Protein AF-A0A9P8C660-F1 (afdb_monomer_lite)

Radius of gyration: 27.38 Å; chains: 1; bounding box: 72×42×55 Å

Structure (mmCIF, N/CA/C/O backbone):
data_AF-A0A9P8C660-F1
#
_entry.id   AF-A0A9P8C660-F1
#
loop_
_atom_site.group_PDB
_atom_site.id
_atom_site.type_symbol
_atom_site.label_atom_id
_atom_site.label_alt_id
_atom_site.label_comp_id
_atom_site.label_asym_id
_atom_site.label_entity_id
_atom_site.label_seq_id
_atom_site.pdbx_PDB_ins_code
_atom_site.Cartn_x
_atom_site.Cartn_y
_atom_site.Cartn_z
_atom_site.occupancy
_atom_site.B_iso_or_equiv
_atom_site.auth_seq_id
_atom_site.auth_comp_id
_atom_site.auth_asym_id
_atom_site.auth_atom_id
_atom_site.pdbx_PDB_model_num
ATOM 1 N N . MET A 1 1 ? -4.411 0.172 6.755 1.00 90.06 1 MET A N 1
ATOM 2 C CA . MET A 1 1 ? -3.726 1.108 5.833 1.00 90.06 1 MET A CA 1
ATOM 3 C C . MET A 1 1 ? -3.640 0.583 4.405 1.00 90.06 1 MET A C 1
ATOM 5 O O . MET A 1 1 ? -4.340 1.117 3.558 1.00 90.06 1 MET A O 1
ATOM 9 N N . VAL A 1 2 ? -2.877 -0.483 4.126 1.00 92.31 2 VAL A N 1
ATOM 10 C CA . VAL A 1 2 ? -2.653 -0.982 2.746 1.00 92.31 2 VAL A CA 1
ATOM 11 C C . VAL A 1 2 ? -3.954 -1.301 1.993 1.00 92.31 2 VAL A C 1
ATOM 13 O O . VAL A 1 2 ? -4.128 -0.858 0.865 1.00 92.31 2 VAL A O 1
ATOM 16 N N . ALA A 1 3 ? -4.906 -1.992 2.631 1.00 93.56 3 ALA A N 1
ATOM 17 C CA . ALA A 1 3 ? -6.190 -2.321 2.002 1.00 93.56 3 ALA A CA 1
ATOM 18 C C . ALA A 1 3 ? -7.020 -1.078 1.614 1.00 93.56 3 ALA A C 1
ATOM 20 O O . ALA A 1 3 ? -7.679 -1.082 0.579 1.00 93.56 3 ALA A O 1
ATOM 21 N N . ILE A 1 4 ? -6.946 -0.002 2.406 1.00 94.19 4 ILE A N 1
ATOM 22 C CA . ILE A 1 4 ? -7.623 1.278 2.134 1.00 94.19 4 ILE A CA 1
ATOM 23 C C . ILE A 1 4 ? -6.921 1.994 0.980 1.00 94.19 4 ILE A C 1
ATOM 25 O O . ILE A 1 4 ? -7.568 2.427 0.031 1.00 94.19 4 ILE A O 1
ATOM 29 N N . TYR A 1 5 ? -5.585 2.055 1.017 1.00 92.38 5 TYR A N 1
ATOM 30 C CA . TYR A 1 5 ? -4.789 2.629 -0.068 1.00 92.38 5 TYR A CA 1
ATOM 31 C C . TYR A 1 5 ? -5.087 1.940 -1.407 1.00 92.38 5 TYR A C 1
ATOM 33 O O . TYR A 1 5 ? -5.334 2.618 -2.402 1.00 92.38 5 TYR A O 1
ATOM 41 N N . GLY A 1 6 ? -5.165 0.607 -1.404 1.00 92.12 6 GLY A N 1
ATOM 42 C CA . GLY A 1 6 ? -5.460 -0.214 -2.578 1.00 92.12 6 GLY A CA 1
ATOM 43 C C . GLY A 1 6 ? -6.919 -0.216 -3.052 1.00 92.12 6 GLY A C 1
ATOM 44 O O . GLY A 1 6 ? -7.217 -0.878 -4.042 1.00 92.12 6 GLY A O 1
ATOM 45 N N . GLY A 1 7 ? -7.845 0.450 -2.349 1.00 94.62 7 GLY A N 1
ATOM 46 C CA . GLY A 1 7 ? -9.274 0.401 -2.686 1.00 94.62 7 GLY A CA 1
ATOM 47 C C . GLY A 1 7 ? -9.898 -0.994 -2.523 1.00 94.62 7 GLY A C 1
ATOM 48 O O . GLY A 1 7 ? -10.876 -1.333 -3.189 1.00 94.62 7 GLY A O 1
ATOM 49 N N . LEU A 1 8 ? -9.331 -1.844 -1.662 1.00 95.50 8 LEU A N 1
ATOM 50 C CA . LEU A 1 8 ? -9.734 -3.242 -1.488 1.00 95.50 8 LEU A CA 1
ATOM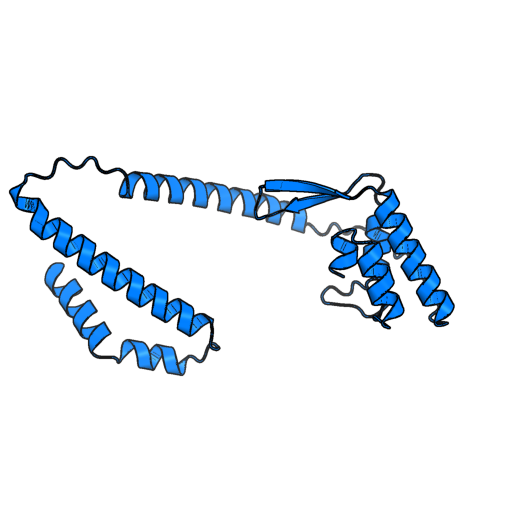 51 C C . LEU A 1 8 ? -10.901 -3.356 -0.497 1.00 95.50 8 LEU A C 1
ATOM 53 O O . LEU A 1 8 ? -10.739 -3.865 0.613 1.00 95.50 8 LEU A O 1
ATOM 57 N N . LYS A 1 9 ? -12.083 -2.871 -0.895 1.00 96.81 9 LYS A N 1
ATOM 58 C CA . LYS A 1 9 ? -13.286 -2.772 -0.042 1.00 96.81 9 LYS A CA 1
ATOM 59 C C . LYS A 1 9 ? -13.593 -4.047 0.752 1.00 96.81 9 LYS A C 1
ATOM 61 O O . LYS A 1 9 ? -13.810 -3.979 1.958 1.00 96.81 9 LYS A O 1
ATOM 66 N N . ASP A 1 10 ? -13.592 -5.205 0.099 1.00 96.38 10 ASP A N 1
ATOM 67 C CA . ASP A 1 10 ? -13.975 -6.466 0.750 1.00 96.38 10 ASP A CA 1
ATOM 68 C C . ASP A 1 10 ? -12.930 -6.915 1.779 1.00 96.38 10 ASP A C 1
ATOM 70 O O . ASP A 1 10 ? -13.274 -7.396 2.858 1.00 96.38 10 ASP A O 1
ATOM 74 N N . VAL A 1 11 ? -11.648 -6.657 1.501 1.00 96.94 11 VAL A N 1
ATOM 75 C CA . VAL A 1 11 ? -10.557 -6.891 2.456 1.00 96.94 11 VAL A CA 1
ATOM 76 C C . VAL A 1 11 ? -10.690 -5.955 3.656 1.00 96.94 11 VAL A C 1
ATOM 78 O O . VAL A 1 11 ? -10.507 -6.393 4.789 1.00 96.94 11 VAL A O 1
ATOM 81 N N . VAL A 1 12 ? -11.057 -4.686 3.437 1.00 97.19 12 VAL A N 1
ATOM 82 C CA . VAL A 1 12 ? -11.324 -3.743 4.535 1.00 97.19 12 VAL A CA 1
ATOM 83 C C . VAL A 1 12 ? -12.438 -4.271 5.440 1.00 97.19 12 VAL A C 1
ATOM 85 O O . VAL A 1 12 ? -12.237 -4.310 6.652 1.00 97.19 12 VAL A O 1
ATOM 88 N N . LYS A 1 13 ? -13.558 -4.754 4.881 1.00 96.56 13 LYS A N 1
ATOM 89 C CA . LYS A 1 13 ? -14.645 -5.357 5.677 1.00 96.56 13 LYS A CA 1
ATOM 90 C C . LYS A 1 13 ? -14.148 -6.506 6.555 1.00 96.56 13 LYS A C 1
ATOM 92 O O . LYS A 1 13 ? -14.419 -6.521 7.751 1.00 96.56 13 LYS A O 1
ATOM 97 N N . ILE A 1 14 ? -13.389 -7.441 5.981 1.00 97.62 14 ILE A N 1
ATOM 98 C CA . ILE A 1 14 ? -12.846 -8.597 6.715 1.00 97.62 14 ILE A CA 1
ATOM 99 C C . ILE A 1 14 ? -11.918 -8.146 7.850 1.00 97.62 14 ILE A C 1
ATOM 101 O O . ILE A 1 14 ? -12.018 -8.653 8.969 1.00 97.62 14 ILE A O 1
ATOM 105 N N . LEU A 1 15 ? -11.028 -7.184 7.586 1.00 96.31 15 LEU A N 1
ATOM 106 C CA . LEU A 1 15 ? -10.089 -6.665 8.586 1.00 96.31 15 LEU A CA 1
ATOM 107 C C . LEU A 1 15 ? -10.818 -5.978 9.744 1.00 96.31 15 LEU A C 1
ATOM 109 O O . LEU A 1 15 ? -10.472 -6.184 10.906 1.00 96.31 15 LEU A O 1
ATOM 113 N N . VAL A 1 16 ? -11.844 -5.192 9.431 1.00 96.44 16 VAL A N 1
ATOM 114 C CA . VAL A 1 16 ? -12.677 -4.508 10.420 1.00 96.44 16 VAL A CA 1
ATOM 115 C C . VAL A 1 16 ? -13.427 -5.510 11.302 1.00 96.44 16 VAL A C 1
ATOM 117 O O . VAL A 1 16 ? -13.365 -5.395 12.526 1.00 96.44 16 VAL A O 1
ATOM 120 N N . ILE A 1 17 ? -14.054 -6.530 10.710 1.00 95.31 17 ILE A N 1
ATOM 121 C CA . ILE A 1 17 ? -14.729 -7.609 11.454 1.00 95.31 17 ILE A CA 1
ATOM 122 C C . ILE A 1 17 ? -13.735 -8.360 12.353 1.00 95.31 17 ILE A C 1
ATOM 124 O O . ILE A 1 17 ? -14.062 -8.728 13.476 1.00 95.31 17 ILE A O 1
ATOM 128 N N . SER A 1 18 ? -12.494 -8.529 11.893 1.00 96.50 18 SER A N 1
ATOM 129 C CA . SER A 1 18 ? -11.418 -9.186 12.649 1.00 96.50 18 SER A CA 1
ATOM 130 C C . SER A 1 18 ? -10.843 -8.337 13.794 1.00 96.50 18 SER A C 1
ATOM 132 O O . SER A 1 18 ? -9.865 -8.744 14.418 1.00 96.50 18 SER A O 1
ATOM 134 N N . GLY A 1 19 ? -11.398 -7.153 14.072 1.00 95.56 19 GLY A N 1
ATOM 135 C CA . GLY A 1 19 ? -10.935 -6.293 15.164 1.00 95.56 19 GLY A CA 1
ATOM 136 C C . GLY A 1 19 ? -9.725 -5.427 14.814 1.00 95.56 19 GLY A C 1
ATOM 137 O O . GLY A 1 19 ? -8.987 -5.018 15.709 1.00 95.56 19 GLY A O 1
ATOM 138 N N . ALA A 1 20 ? -9.495 -5.118 13.532 1.00 95.44 20 ALA A N 1
ATOM 139 C CA . ALA A 1 20 ? -8.454 -4.162 13.158 1.00 95.44 20 ALA A CA 1
ATOM 140 C C . ALA A 1 20 ? -8.677 -2.810 13.859 1.00 95.44 20 ALA A C 1
ATOM 142 O O . ALA A 1 20 ? -9.807 -2.315 13.929 1.00 95.44 20 ALA A O 1
ATOM 143 N N . LYS A 1 21 ? -7.594 -2.211 14.361 1.00 94.06 21 LYS A N 1
ATOM 144 C CA . LYS A 1 21 ? -7.609 -0.893 15.003 1.00 94.06 21 LYS A CA 1
ATOM 145 C C . LYS A 1 21 ? -7.780 0.197 13.941 1.00 94.06 21 LYS A C 1
ATOM 147 O O . LYS A 1 21 ? -6.961 0.301 13.029 1.00 94.06 21 LYS A O 1
ATOM 152 N N . ILE A 1 22 ? -8.857 0.976 14.043 1.00 93.75 22 ILE A N 1
ATOM 153 C CA . ILE A 1 22 ? -9.245 1.973 13.030 1.00 93.75 22 ILE A CA 1
ATOM 154 C C . ILE A 1 22 ? -8.594 3.335 13.324 1.00 93.75 22 ILE A C 1
ATOM 156 O O . ILE A 1 22 ? -8.077 3.981 12.412 1.00 93.75 22 ILE A O 1
ATOM 160 N N . GLU A 1 23 ? -8.556 3.737 14.596 1.00 92.00 23 GLU A N 1
ATOM 161 C CA . GLU A 1 23 ? -8.005 5.030 15.036 1.00 92.00 23 GLU A CA 1
ATOM 162 C C . GLU A 1 23 ? -6.508 4.985 15.376 1.00 92.00 23 GLU A C 1
ATOM 164 O O . GLU A 1 23 ? -5.881 6.025 15.582 1.00 92.00 23 GLU A O 1
ATOM 169 N N . GLU A 1 24 ? -5.902 3.793 15.428 1.00 91.19 24 GLU A N 1
ATOM 170 C CA . GLU A 1 24 ? -4.469 3.675 15.699 1.00 91.19 24 GLU A CA 1
ATOM 171 C C . GLU A 1 24 ? -3.672 4.347 14.578 1.00 91.19 24 GLU A C 1
ATOM 173 O O . GLU A 1 24 ? -3.752 3.983 13.402 1.00 91.19 24 GLU A O 1
ATOM 178 N N . LYS A 1 25 ? -2.894 5.357 14.964 1.00 89.25 25 LYS A N 1
ATOM 179 C CA . LYS A 1 25 ? -2.036 6.107 14.055 1.00 89.25 25 LYS A CA 1
ATOM 180 C C . LYS A 1 25 ? -0.796 5.285 13.735 1.00 89.25 25 LYS A C 1
ATOM 182 O O . LYS A 1 25 ? -0.129 4.783 14.639 1.00 89.25 25 LYS A O 1
ATOM 187 N N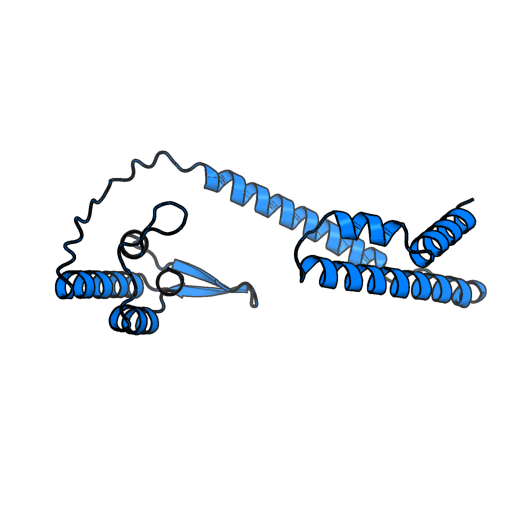 . GLN A 1 26 ? -0.460 5.182 12.453 1.00 80.38 26 GLN A N 1
ATOM 188 C CA . GLN A 1 26 ? 0.794 4.575 12.007 1.00 80.38 26 GLN A CA 1
ATOM 189 C C . GLN A 1 26 ? 1.704 5.632 11.382 1.00 80.38 26 GLN A C 1
ATOM 191 O O . GLN A 1 26 ? 1.245 6.484 10.623 1.00 80.38 26 GLN A O 1
ATOM 196 N N . GLY A 1 27 ? 3.007 5.555 11.673 1.00 77.81 27 GLY A N 1
ATOM 197 C CA . GLY A 1 27 ? 4.025 6.408 11.052 1.00 77.81 27 GLY A CA 1
ATOM 198 C C . GLY A 1 27 ? 3.725 7.903 11.199 1.00 77.81 27 GLY A C 1
ATOM 199 O O . GLY A 1 27 ? 3.745 8.423 12.310 1.00 77.81 27 GLY A O 1
ATOM 200 N N . CYS A 1 28 ? 3.436 8.574 10.076 1.00 72.75 28 CYS A N 1
ATOM 201 C CA . CYS A 1 28 ? 3.157 10.011 9.913 1.00 72.75 28 CYS A CA 1
ATOM 202 C C . CYS A 1 28 ? 1.887 10.526 10.628 1.00 72.75 28 CYS A C 1
ATOM 204 O O . CYS A 1 28 ? 1.234 11.440 10.134 1.00 72.75 28 CYS A O 1
ATOM 206 N N . SER A 1 29 ? 1.505 9.950 11.768 1.00 83.94 29 SER A N 1
ATOM 207 C CA . SER A 1 29 ? 0.347 10.363 12.571 1.00 83.94 29 SER A CA 1
ATOM 208 C C . SER A 1 29 ? -1.013 10.269 11.864 1.00 83.94 29 SER A C 1
ATOM 210 O O . SER A 1 29 ? -1.976 10.872 12.333 1.00 83.94 29 SER A O 1
ATOM 212 N N . ILE A 1 30 ? -1.109 9.488 10.784 1.00 88.62 30 ILE A N 1
ATOM 213 C CA . ILE A 1 30 ? -2.351 9.232 10.045 1.00 88.62 30 ILE A CA 1
ATOM 214 C C . ILE A 1 30 ? -2.955 7.908 10.522 1.00 88.62 30 ILE A C 1
ATOM 216 O O . ILE A 1 30 ? -2.274 6.875 10.555 1.00 88.62 30 ILE A O 1
ATOM 220 N N . SER A 1 31 ? -4.236 7.936 10.888 1.00 92.69 31 SER A N 1
ATOM 221 C CA . SER A 1 31 ? -5.023 6.735 11.180 1.00 92.69 31 SER A CA 1
ATOM 222 C C . SER A 1 31 ? -5.673 6.151 9.917 1.00 92.69 31 SER A C 1
ATOM 224 O O . SER A 1 31 ? -5.630 6.734 8.826 1.00 92.69 31 SER A O 1
ATOM 226 N N . ALA A 1 32 ? -6.299 4.979 10.049 1.00 94.12 32 ALA A N 1
ATOM 227 C CA . ALA A 1 32 ? -7.009 4.351 8.938 1.00 94.12 32 ALA A CA 1
ATOM 228 C C . ALA A 1 32 ? -8.217 5.178 8.481 1.00 94.12 32 ALA A C 1
ATOM 230 O O . ALA A 1 32 ? -8.463 5.277 7.276 1.00 94.12 32 ALA A O 1
ATOM 231 N N . ILE A 1 33 ? -8.933 5.797 9.424 1.00 94.62 33 ILE A N 1
ATOM 232 C CA . ILE A 1 33 ? -10.069 6.662 9.106 1.00 94.62 33 ILE A CA 1
ATOM 233 C C . ILE A 1 33 ? -9.630 7.984 8.469 1.00 94.62 33 ILE A C 1
ATOM 235 O O . ILE A 1 33 ? -10.281 8.424 7.524 1.00 94.62 33 ILE A O 1
ATOM 239 N N . ASP A 1 34 ? -8.500 8.563 8.886 1.00 92.81 34 ASP A N 1
ATOM 240 C CA . ASP A 1 34 ? -7.970 9.794 8.277 1.00 92.81 34 ASP A CA 1
ATOM 241 C C . ASP A 1 34 ? -7.629 9.571 6.800 1.00 92.81 34 ASP A C 1
ATOM 243 O O . ASP A 1 34 ? -8.033 10.346 5.931 1.00 92.81 34 ASP A O 1
ATOM 247 N N . LEU A 1 35 ? -6.948 8.460 6.494 1.00 92.94 35 LEU A N 1
ATOM 248 C CA . LEU A 1 35 ? -6.611 8.094 5.118 1.00 92.94 35 LEU A CA 1
ATOM 249 C C . LEU A 1 35 ? -7.864 7.833 4.272 1.00 92.94 35 LEU A C 1
ATOM 251 O O . LEU A 1 35 ? -7.942 8.288 3.132 1.00 92.94 35 LEU A O 1
ATOM 255 N N . ALA A 1 36 ? -8.844 7.103 4.811 1.00 94.81 36 ALA A N 1
ATOM 256 C CA . ALA A 1 36 ? -10.097 6.849 4.104 1.00 94.81 36 ALA A CA 1
ATOM 257 C C . ALA A 1 36 ? -10.888 8.144 3.862 1.00 94.81 36 ALA A C 1
ATOM 259 O O . ALA A 1 36 ? -11.446 8.324 2.782 1.00 94.81 36 ALA A O 1
ATOM 260 N N . SER A 1 37 ? -10.891 9.058 4.835 1.00 93.94 37 SER A N 1
ATOM 261 C CA . SER A 1 37 ? -11.523 10.375 4.731 1.00 93.94 37 SER A CA 1
ATOM 262 C C . SER A 1 37 ? -10.873 11.219 3.633 1.00 93.94 37 SER A C 1
ATOM 264 O O . SER A 1 37 ? -11.566 11.719 2.747 1.00 93.94 37 SER A O 1
ATOM 266 N N . ALA A 1 38 ? -9.538 11.292 3.621 1.00 91.62 38 ALA A N 1
ATOM 267 C CA . ALA A 1 38 ? -8.783 12.004 2.594 1.00 91.62 38 ALA A CA 1
ATOM 268 C C . ALA A 1 38 ? -9.026 11.425 1.189 1.00 91.62 38 ALA A C 1
ATOM 270 O O . ALA A 1 38 ? -9.264 12.173 0.240 1.00 91.62 38 ALA A O 1
ATOM 271 N N . ASN A 1 39 ? -9.037 10.095 1.054 1.00 93.25 39 ASN A N 1
ATOM 272 C CA . ASN A 1 39 ? -9.322 9.440 -0.224 1.00 93.25 39 ASN A CA 1
ATOM 273 C C . ASN A 1 39 ? -10.760 9.710 -0.696 1.00 93.25 39 ASN A C 1
ATOM 275 O O . ASN A 1 39 ? -10.968 10.051 -1.858 1.00 93.25 39 ASN A O 1
ATOM 279 N N . ALA A 1 40 ? -11.747 9.609 0.199 1.00 93.94 40 ALA A N 1
ATOM 280 C CA . ALA A 1 40 ? -13.156 9.838 -0.121 1.00 93.94 40 ALA A CA 1
ATOM 281 C C . ALA A 1 40 ? -13.478 11.309 -0.448 1.00 93.94 40 ALA A C 1
ATOM 283 O O . ALA A 1 40 ? -14.449 11.577 -1.161 1.00 93.94 40 ALA A O 1
ATOM 284 N N . ALA A 1 41 ? -12.675 12.254 0.054 1.00 91.56 41 ALA A N 1
ATOM 285 C CA . ALA A 1 41 ? -12.780 13.674 -0.279 1.00 91.56 41 ALA A CA 1
ATOM 286 C C . ALA A 1 41 ? -12.348 13.978 -1.726 1.00 91.56 41 ALA A C 1
ATOM 288 O O . ALA A 1 41 ? -12.768 14.991 -2.297 1.00 91.56 41 ALA A O 1
ATOM 289 N N . SER A 1 42 ? -11.550 13.102 -2.347 1.00 84.69 42 SER A N 1
ATOM 290 C CA . SER A 1 42 ? -11.213 13.223 -3.764 1.00 84.69 42 SER A CA 1
ATOM 291 C C . SER A 1 42 ? -12.466 13.097 -4.634 1.00 84.69 42 SER A C 1
ATOM 293 O O . SER A 1 42 ? -13.281 12.183 -4.489 1.00 84.69 42 SER A O 1
ATOM 295 N N . ARG A 1 43 ? -12.614 14.010 -5.599 1.00 80.75 43 ARG A N 1
ATOM 296 C CA . ARG A 1 43 ? -13.686 13.947 -6.609 1.00 80.75 43 ARG A CA 1
ATOM 297 C C . ARG A 1 43 ? -13.340 13.040 -7.789 1.00 80.75 43 ARG A C 1
ATOM 299 O O . ARG A 1 43 ? -14.227 12.721 -8.576 1.00 80.75 43 ARG A O 1
ATOM 306 N N . HIS A 1 44 ? -12.076 12.640 -7.912 1.00 79.94 44 HIS A N 1
ATOM 307 C CA . HIS A 1 44 ? -11.558 11.896 -9.056 1.00 79.94 44 HIS A CA 1
ATOM 308 C C . HIS A 1 44 ? -11.114 10.484 -8.653 1.00 79.94 44 HIS A C 1
ATOM 310 O O . HIS A 1 44 ? -10.663 10.300 -7.516 1.00 79.94 44 HIS A O 1
ATOM 316 N N . PRO A 1 45 ? -11.217 9.498 -9.569 1.00 87.69 45 PRO A N 1
ATOM 317 C CA . PRO A 1 45 ? -10.655 8.170 -9.357 1.00 87.69 45 PRO A CA 1
ATOM 318 C C . PRO A 1 45 ? -9.157 8.262 -9.066 1.00 87.69 45 PRO A C 1
ATOM 320 O O . PRO A 1 45 ? -8.450 9.072 -9.673 1.00 87.69 45 PRO A O 1
ATOM 323 N N . ARG A 1 46 ? -8.663 7.422 -8.156 1.00 92.38 46 ARG A N 1
ATOM 324 C CA . ARG A 1 46 ? -7.226 7.331 -7.878 1.00 92.38 46 ARG A CA 1
ATOM 325 C C . ARG A 1 46 ? -6.592 6.339 -8.843 1.00 92.38 46 ARG A C 1
ATOM 327 O O . ARG A 1 46 ? -7.109 5.241 -9.030 1.00 92.38 46 ARG A O 1
ATOM 334 N N . LEU A 1 47 ? -5.460 6.715 -9.426 1.00 89.44 47 LEU A N 1
ATOM 335 C CA . LEU A 1 47 ? -4.642 5.821 -10.239 1.00 89.44 47 LEU A CA 1
ATOM 336 C C . LEU A 1 47 ? -3.591 5.169 -9.344 1.00 89.44 47 LEU A C 1
ATOM 338 O O . LEU A 1 47 ? -2.721 5.850 -8.801 1.00 89.44 47 LEU A O 1
ATOM 342 N N . LEU A 1 48 ? -3.681 3.853 -9.186 1.00 87.94 48 LEU A N 1
ATOM 343 C CA . LEU A 1 48 ? -2.666 3.054 -8.512 1.00 87.94 48 LEU A CA 1
ATOM 344 C C . LEU A 1 48 ? -1.756 2.444 -9.573 1.00 87.94 48 LEU A C 1
ATOM 346 O O . LEU A 1 48 ? -2.224 1.698 -10.429 1.00 87.94 48 LEU A O 1
ATOM 350 N N . GLY A 1 49 ? -0.471 2.792 -9.538 1.00 80.94 49 GLY A N 1
ATOM 351 C CA . GLY A 1 49 ? 0.517 2.184 -10.423 1.00 80.94 49 GLY A CA 1
ATOM 352 C C . GLY A 1 49 ? 0.892 0.795 -9.926 1.00 80.94 49 GLY A C 1
ATOM 353 O O . GLY A 1 49 ? 1.280 0.652 -8.764 1.00 80.94 49 GLY A O 1
ATOM 354 N N . ASP A 1 50 ? 0.800 -0.199 -10.802 1.00 78.56 50 ASP A N 1
ATOM 355 C CA . ASP A 1 50 ? 1.450 -1.485 -10.596 1.00 78.56 50 ASP A CA 1
ATOM 356 C C . ASP A 1 50 ? 2.908 -1.387 -11.068 1.00 78.56 50 ASP A C 1
ATOM 358 O O . ASP A 1 50 ? 3.188 -0.993 -12.205 1.00 78.56 50 ASP A O 1
ATOM 362 N N . LEU A 1 51 ? 3.849 -1.675 -10.166 1.00 67.06 51 LEU A N 1
ATOM 363 C CA . LEU A 1 51 ? 5.282 -1.575 -10.448 1.00 67.06 51 LEU A CA 1
ATOM 364 C C . LEU A 1 51 ? 5.772 -2.707 -11.355 1.00 67.06 51 LEU A C 1
ATOM 366 O O . LEU A 1 51 ? 6.815 -2.541 -11.989 1.00 67.06 51 LEU A O 1
ATOM 370 N N . GLU A 1 52 ? 5.050 -3.828 -11.413 1.00 73.69 52 GLU A N 1
ATOM 371 C CA . GLU A 1 52 ? 5.469 -4.989 -12.200 1.00 73.69 52 GLU A CA 1
ATOM 372 C C . GLU A 1 52 ? 5.119 -4.817 -13.685 1.00 73.69 52 GLU A C 1
ATOM 374 O O . GLU A 1 52 ? 5.978 -5.024 -14.542 1.00 73.69 52 GLU A O 1
ATOM 379 N N . ASP A 1 53 ? 3.920 -4.308 -13.988 1.00 75.00 53 ASP A N 1
ATOM 380 C CA . ASP A 1 53 ? 3.389 -4.305 -15.359 1.00 75.00 53 ASP A CA 1
ATOM 381 C C . ASP A 1 53 ? 3.242 -2.913 -15.995 1.00 75.00 53 ASP A C 1
ATOM 383 O O . ASP A 1 53 ? 2.758 -2.800 -17.122 1.00 75.00 53 ASP A O 1
ATOM 387 N N . TRP A 1 54 ? 3.628 -1.831 -15.303 1.00 72.06 54 TRP A N 1
ATOM 388 C CA . TRP A 1 54 ? 3.365 -0.443 -15.736 1.00 72.06 54 TRP A CA 1
ATOM 389 C C . TRP A 1 54 ? 1.879 -0.160 -16.024 1.00 72.06 54 TRP A C 1
ATOM 391 O O . TRP A 1 54 ? 1.537 0.824 -16.687 1.00 72.06 54 TRP A O 1
ATOM 401 N N . THR A 1 55 ? 0.980 -1.014 -15.535 1.00 78.00 55 THR A N 1
ATOM 402 C CA . THR A 1 55 ? -0.461 -0.843 -15.674 1.00 78.00 55 THR A CA 1
ATOM 403 C C . THR A 1 55 ? -0.979 0.010 -14.525 1.00 78.00 55 THR A C 1
ATOM 405 O O . THR A 1 55 ? -0.518 -0.075 -13.386 1.00 78.00 55 THR A O 1
ATOM 408 N N . PHE A 1 56 ? -1.936 0.884 -14.829 1.00 81.56 56 PHE A N 1
ATOM 409 C CA . PHE A 1 56 ? -2.616 1.676 -13.814 1.00 81.56 56 PHE A CA 1
ATOM 410 C C . PHE A 1 56 ? -3.957 1.031 -13.506 1.00 81.56 56 PHE A C 1
ATOM 412 O O . PHE A 1 56 ? -4.792 0.850 -14.395 1.00 81.56 56 PHE A O 1
ATOM 419 N N . ARG A 1 57 ? -4.177 0.707 -12.235 1.00 88.50 57 ARG A N 1
ATOM 420 C CA . ARG A 1 57 ? -5.489 0.312 -11.738 1.00 88.50 57 ARG A CA 1
ATOM 421 C C . ARG A 1 57 ? -6.219 1.553 -11.248 1.00 88.50 57 ARG A C 1
ATOM 423 O O . ARG A 1 57 ? -5.772 2.221 -10.317 1.00 88.50 57 ARG A O 1
ATOM 430 N N . GLU A 1 58 ? -7.365 1.835 -11.850 1.00 91.56 58 GLU A N 1
ATOM 431 C CA . GLU A 1 58 ? -8.269 2.869 -11.360 1.00 91.56 58 GLU A CA 1
ATOM 432 C C . GLU A 1 58 ? -9.045 2.371 -10.138 1.00 91.56 58 GLU A C 1
ATOM 434 O O . GLU A 1 58 ? -9.649 1.295 -10.148 1.00 91.56 58 GLU A O 1
ATOM 439 N N . VAL A 1 59 ? -9.039 3.179 -9.080 1.00 93.69 59 VAL A N 1
ATOM 440 C CA . VAL A 1 59 ? -9.930 3.039 -7.930 1.00 93.69 59 VAL A CA 1
ATOM 441 C C . VAL A 1 59 ? -11.011 4.112 -8.053 1.00 93.69 59 VAL A C 1
ATOM 443 O O . VAL A 1 59 ? -10.706 5.298 -7.893 1.00 93.69 59 VAL A O 1
ATOM 446 N N . PRO A 1 60 ? -12.268 3.737 -8.352 1.00 95.00 60 PRO A N 1
ATOM 447 C CA . PRO A 1 60 ? -13.367 4.691 -8.440 1.00 95.00 60 PRO A CA 1
ATOM 448 C C . PRO A 1 60 ? -13.589 5.416 -7.108 1.00 95.00 60 PRO A C 1
ATOM 450 O O . PRO A 1 60 ? -13.556 4.789 -6.051 1.00 95.00 60 PRO A O 1
ATOM 453 N N . ALA A 1 61 ? -13.919 6.710 -7.152 1.00 92.62 61 ALA A N 1
ATOM 454 C CA . ALA A 1 61 ? -14.183 7.508 -5.947 1.00 92.62 61 ALA A CA 1
ATOM 455 C C . ALA A 1 61 ? -15.322 6.933 -5.074 1.00 92.62 61 ALA A C 1
ATOM 457 O O . ALA A 1 61 ? -15.331 7.089 -3.857 1.00 92.62 61 ALA A O 1
ATOM 458 N N . GLU A 1 62 ? -16.279 6.227 -5.683 1.00 95.50 62 GLU A N 1
ATOM 459 C CA . GLU A 1 62 ? -17.350 5.526 -4.969 1.00 95.50 62 GLU A CA 1
ATOM 460 C C . GLU A 1 62 ? -16.822 4.389 -4.081 1.00 95.50 62 GLU A C 1
ATOM 462 O O . GLU A 1 62 ? -17.350 4.149 -2.996 1.00 95.50 62 GLU A O 1
ATOM 467 N N . VAL A 1 63 ? -15.746 3.711 -4.491 1.00 96.19 63 VAL A N 1
ATOM 468 C CA . VAL A 1 63 ? -15.106 2.675 -3.670 1.00 96.19 63 VAL A CA 1
ATOM 469 C C . VAL A 1 63 ? -14.509 3.291 -2.407 1.00 96.19 63 VAL A C 1
ATOM 471 O O . VAL A 1 63 ? -14.706 2.744 -1.324 1.00 96.19 63 VAL A O 1
ATOM 474 N N . ASP A 1 64 ? -13.852 4.446 -2.521 1.00 96.31 64 ASP A N 1
ATOM 475 C CA . ASP A 1 64 ? -13.275 5.146 -1.370 1.00 96.31 64 ASP A CA 1
ATOM 476 C C . ASP A 1 64 ? -14.358 5.655 -0.401 1.00 96.31 64 ASP A C 1
ATOM 478 O O . ASP A 1 64 ? -14.207 5.514 0.814 1.00 96.31 64 ASP A O 1
ATOM 482 N N . ARG A 1 65 ? -15.495 6.155 -0.913 1.00 95.94 65 ARG A N 1
ATOM 483 C CA . ARG A 1 65 ? -16.654 6.526 -0.073 1.00 95.94 65 ARG A CA 1
ATOM 484 C C . ARG A 1 65 ? -17.227 5.329 0.678 1.00 95.94 65 ARG A C 1
ATOM 486 O O . ARG A 1 65 ? -17.412 5.410 1.887 1.00 95.94 65 ARG A O 1
ATOM 493 N N . ASN A 1 66 ? -17.425 4.208 -0.015 1.00 97.44 66 ASN A N 1
ATOM 494 C CA . ASN A 1 66 ? -17.908 2.972 0.602 1.00 97.44 66 ASN A CA 1
ATOM 495 C C . ASN A 1 66 ? -16.953 2.477 1.699 1.00 97.44 66 ASN A C 1
ATOM 497 O O . ASN A 1 66 ? -17.391 2.013 2.747 1.00 97.44 66 ASN A O 1
ATOM 501 N N . ILE A 1 67 ? -15.638 2.566 1.470 1.00 97.44 67 ILE A N 1
ATOM 502 C CA . ILE A 1 67 ? -14.627 2.213 2.475 1.00 97.44 67 ILE A CA 1
ATOM 503 C C . ILE A 1 67 ? -14.748 3.115 3.707 1.00 97.44 67 ILE A C 1
ATOM 505 O O . ILE A 1 67 ? -14.704 2.609 4.827 1.00 97.44 67 ILE A O 1
ATOM 509 N N . LEU A 1 68 ? -14.921 4.425 3.521 1.00 96.38 68 LEU A N 1
ATOM 510 C CA . LEU A 1 68 ? -15.117 5.354 4.632 1.00 96.38 68 LEU A CA 1
ATOM 511 C C . LEU A 1 68 ? -16.391 5.037 5.429 1.00 96.38 68 LEU A C 1
ATOM 513 O O . LEU A 1 68 ? -16.349 5.060 6.657 1.00 96.38 68 LEU A O 1
ATOM 517 N N . GLU A 1 69 ? -17.501 4.728 4.757 1.00 96.50 69 GLU A N 1
ATOM 518 C CA . GLU A 1 69 ? -18.758 4.342 5.415 1.00 96.50 69 GLU A CA 1
ATOM 519 C C . GLU A 1 69 ? -18.588 3.081 6.266 1.00 96.50 69 GLU A C 1
ATOM 521 O O . GLU A 1 69 ? -18.916 3.113 7.447 1.00 96.50 69 GLU A O 1
ATOM 526 N N . ILE A 1 70 ? -17.949 2.035 5.729 1.00 97.12 70 ILE A N 1
ATOM 527 C CA . ILE A 1 70 ? -17.647 0.797 6.473 1.00 97.12 70 ILE A CA 1
ATOM 528 C C . ILE A 1 70 ? -16.859 1.092 7.757 1.00 97.12 70 ILE A C 1
ATOM 530 O O . ILE A 1 70 ? -17.127 0.507 8.805 1.00 97.12 70 ILE A O 1
ATOM 534 N N . LEU A 1 71 ? -15.866 1.984 7.689 1.00 95.94 71 LEU A N 1
ATOM 535 C CA . LEU A 1 71 ? -15.064 2.340 8.862 1.00 95.94 71 LEU A CA 1
ATOM 536 C C . LEU A 1 71 ? -15.875 3.138 9.889 1.00 95.94 71 LEU A C 1
ATOM 538 O O . LEU A 1 71 ? -15.737 2.887 11.084 1.00 95.94 71 LEU A O 1
ATOM 542 N N . LYS A 1 72 ? -16.726 4.070 9.440 1.00 95.06 72 LYS A N 1
ATOM 543 C CA . LYS A 1 72 ? -17.609 4.851 10.321 1.00 95.06 72 LYS A CA 1
ATOM 544 C C . LYS A 1 72 ? -18.644 3.972 11.018 1.00 95.06 72 LYS A C 1
ATOM 546 O O . LYS A 1 72 ? -18.848 4.129 12.218 1.00 95.06 72 LYS A O 1
ATOM 551 N N . GLU A 1 73 ? -19.264 3.052 10.284 1.00 95.50 73 GLU A N 1
ATOM 552 C CA . GLU A 1 73 ? -20.208 2.074 10.835 1.00 95.50 73 GLU A CA 1
ATOM 553 C C . GLU A 1 73 ? -19.532 1.220 11.907 1.00 95.50 73 GLU A C 1
ATOM 555 O O . GLU A 1 73 ? -20.029 1.124 13.024 1.00 95.50 73 GLU A O 1
ATOM 560 N N . ALA A 1 74 ? -18.345 0.690 11.618 1.00 95.50 74 ALA A N 1
ATOM 561 C CA . ALA A 1 74 ? -17.625 -0.144 12.569 1.00 95.50 74 ALA A CA 1
ATOM 562 C C . ALA A 1 74 ? -17.163 0.596 13.831 1.00 95.50 74 ALA A C 1
ATOM 564 O O . ALA A 1 74 ? -17.144 0.012 14.911 1.00 95.50 74 ALA A O 1
ATOM 565 N N . LEU A 1 75 ? -16.791 1.871 13.717 1.00 93.94 75 LEU A N 1
ATOM 566 C CA . LEU A 1 75 ? -16.493 2.715 14.877 1.00 93.94 75 LEU A CA 1
ATOM 567 C C . LEU A 1 75 ? -17.741 2.947 15.732 1.00 93.94 75 LEU A C 1
ATOM 569 O O . LEU A 1 75 ? -17.698 2.779 16.952 1.00 93.94 75 LEU A O 1
ATOM 573 N N . ALA A 1 76 ? -18.870 3.251 15.084 1.00 91.94 76 ALA A N 1
ATOM 574 C CA . ALA A 1 76 ? -20.150 3.422 15.761 1.00 91.94 76 ALA A CA 1
ATOM 575 C C . ALA A 1 76 ? -20.587 2.139 16.488 1.00 91.94 76 ALA A C 1
ATOM 577 O O . ALA A 1 76 ? -21.000 2.206 17.645 1.00 91.94 76 ALA A O 1
ATOM 578 N N . GLU A 1 77 ? -20.431 0.971 15.858 1.00 94.12 77 GLU A N 1
ATOM 579 C CA . GLU A 1 77 ? -20.715 -0.336 16.468 1.00 94.12 77 GLU A CA 1
ATOM 580 C C . GLU A 1 77 ? -19.837 -0.628 17.692 1.00 94.12 77 GLU A C 1
ATOM 582 O O . GLU A 1 77 ? -20.292 -1.257 18.648 1.00 94.12 77 GLU A O 1
ATOM 587 N N . ARG A 1 78 ? -18.587 -0.153 17.691 1.00 92.50 78 ARG A N 1
ATOM 588 C CA . ARG A 1 78 ? -17.645 -0.322 18.809 1.00 92.50 78 ARG A CA 1
ATOM 589 C C . ARG A 1 78 ? -17.843 0.693 19.935 1.00 92.50 78 ARG A C 1
ATOM 591 O O . ARG A 1 78 ? -17.218 0.555 20.983 1.00 92.50 78 ARG A O 1
ATOM 598 N N . GLY A 1 79 ? -18.689 1.707 19.741 1.00 87.94 79 GLY A N 1
ATOM 599 C CA . GLY A 1 79 ? -18.808 2.839 20.667 1.00 87.94 79 GLY A CA 1
ATOM 600 C C . GLY A 1 79 ? -17.565 3.738 20.688 1.00 87.94 79 GLY A C 1
ATOM 601 O O . GLY A 1 79 ? -17.420 4.573 21.581 1.00 87.94 79 GLY A O 1
ATOM 602 N N . GLU A 1 80 ? -16.675 3.576 19.709 1.00 83.56 80 GLU A N 1
ATOM 603 C CA . GLU A 1 80 ? -15.511 4.425 19.480 1.00 83.56 80 GLU A CA 1
ATOM 604 C C . GLU A 1 80 ? -16.021 5.651 18.709 1.00 83.56 80 GLU A C 1
ATOM 606 O O . GLU A 1 80 ? -16.136 5.646 17.484 1.00 83.56 80 GLU A O 1
ATOM 611 N N . VAL A 1 81 ? -16.460 6.685 19.434 1.00 66.38 81 VAL A N 1
ATOM 612 C CA . VAL A 1 81 ? -16.927 7.929 18.811 1.00 66.38 81 VAL A CA 1
ATOM 613 C C . VAL A 1 81 ? -15.719 8.631 18.207 1.00 66.38 81 VAL A C 1
ATOM 615 O O . VAL A 1 81 ? -15.004 9.354 18.898 1.00 66.38 81 VAL A O 1
ATOM 618 N N . ALA A 1 82 ? -15.518 8.439 16.905 1.00 58.28 82 ALA A N 1
ATOM 619 C CA . ALA A 1 82 ? -14.586 9.250 16.150 1.00 58.28 82 ALA A CA 1
ATOM 620 C C . ALA A 1 82 ? -15.098 10.692 16.155 1.00 58.28 82 ALA A C 1
ATOM 622 O O . ALA A 1 82 ? -15.989 11.062 15.382 1.00 58.28 82 ALA A O 1
ATOM 623 N N . GLU A 1 83 ? -14.519 11.532 17.014 1.00 58.41 83 GLU A N 1
ATOM 624 C CA . GLU A 1 83 ? -14.431 12.953 16.713 1.00 58.41 83 GLU A CA 1
ATOM 625 C C . GLU A 1 83 ? -13.653 13.051 15.402 1.00 58.41 83 GLU A C 1
ATOM 627 O O . GLU A 1 83 ? -12.423 13.102 15.377 1.00 58.41 83 GLU A O 1
ATOM 632 N N . LEU A 1 84 ? -14.387 13.047 14.288 1.00 55.47 84 LEU A N 1
ATOM 633 C CA . LEU A 1 84 ? -13.898 13.488 12.995 1.00 55.47 84 LEU A CA 1
ATOM 634 C C . LEU A 1 84 ? -13.568 14.970 13.148 1.00 55.47 84 LEU A C 1
ATOM 636 O O . LEU A 1 84 ? -14.319 15.846 12.718 1.00 55.47 84 LEU A O 1
ATOM 640 N N . ARG A 1 85 ? -12.424 15.262 13.770 1.00 52.97 85 ARG A N 1
ATOM 641 C CA . ARG A 1 85 ? -11.696 16.483 13.493 1.00 52.97 85 ARG A CA 1
ATOM 642 C C . ARG A 1 85 ? -11.318 16.367 12.033 1.00 52.97 85 ARG A C 1
ATOM 644 O O . ARG A 1 85 ? -10.259 15.860 11.681 1.00 52.97 85 ARG A O 1
ATOM 651 N N . ILE A 1 86 ? -12.199 16.883 11.186 1.00 52.88 86 ILE A N 1
ATOM 652 C CA . ILE A 1 86 ? -11.768 17.589 9.996 1.00 52.88 86 ILE A CA 1
ATOM 653 C C . ILE A 1 86 ? -10.898 18.719 10.555 1.00 52.88 86 ILE A C 1
ATOM 655 O O . ILE A 1 86 ? -11.358 19.833 10.781 1.00 52.88 86 ILE A O 1
ATOM 659 N N . GLN A 1 87 ? -9.647 18.404 10.901 1.00 47.94 87 GLN A N 1
ATOM 660 C CA . GLN A 1 87 ? -8.616 19.396 10.748 1.00 47.94 87 GLN A CA 1
ATOM 661 C C . GLN A 1 87 ? -8.729 19.714 9.266 1.00 47.94 87 GLN A C 1
ATOM 663 O O . GLN A 1 87 ? -8.425 18.877 8.415 1.00 47.94 87 GLN A O 1
ATOM 668 N N . GLU A 1 88 ? -9.275 20.892 8.964 1.00 46.38 88 GLU A N 1
ATOM 669 C CA . GLU A 1 88 ? -8.700 21.693 7.901 1.00 46.38 88 GLU A CA 1
ATOM 670 C C . GLU A 1 88 ? -7.206 21.639 8.192 1.00 46.38 88 GLU A C 1
ATOM 672 O O . GLU A 1 88 ? -6.690 22.316 9.078 1.00 46.38 88 GLU A O 1
ATOM 677 N N . VAL A 1 89 ? -6.548 20.645 7.597 1.00 52.34 89 VAL A N 1
ATOM 678 C CA . VAL A 1 89 ? -5.112 20.631 7.479 1.00 52.34 89 VAL A CA 1
ATOM 679 C C . VAL A 1 89 ? -4.921 21.869 6.640 1.00 52.34 89 VAL A C 1
ATOM 681 O O . VAL A 1 89 ? -5.183 21.839 5.436 1.00 52.34 89 VAL A O 1
ATOM 684 N N . ASP A 1 90 ? -4.635 22.986 7.316 1.00 40.09 90 ASP A N 1
ATOM 685 C CA . ASP A 1 90 ? -3.993 24.124 6.698 1.00 40.09 90 ASP A CA 1
ATOM 686 C C . ASP A 1 90 ? -2.939 23.479 5.822 1.00 40.09 90 ASP A C 1
ATOM 688 O O . ASP A 1 90 ? -2.021 22.811 6.306 1.00 40.09 90 ASP A O 1
ATOM 692 N N . ASN A 1 91 ? -3.182 23.544 4.516 1.00 46.41 91 ASN A N 1
ATOM 693 C CA . ASN A 1 91 ? -2.227 23.153 3.511 1.00 46.41 91 ASN A CA 1
ATOM 694 C C . ASN A 1 91 ? -1.097 24.185 3.615 1.00 46.41 91 ASN A C 1
ATOM 696 O O . ASN A 1 91 ? -0.880 24.966 2.691 1.00 46.41 91 ASN A O 1
ATOM 700 N N . GLU A 1 92 ? -0.360 24.209 4.730 1.00 45.09 92 GLU A N 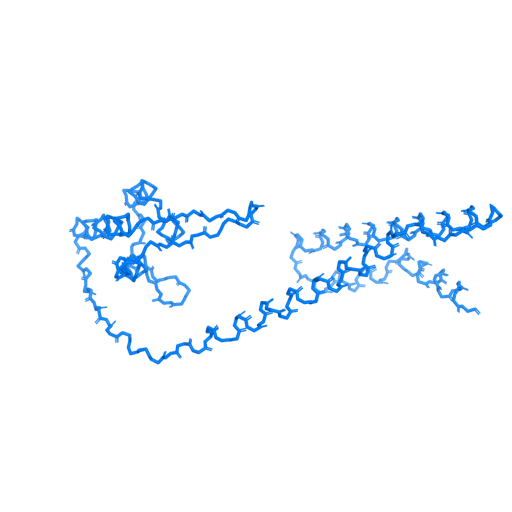1
ATOM 701 C CA . GLU A 1 92 ? 1.075 24.375 4.653 1.00 45.09 92 GLU A CA 1
ATOM 702 C C . GLU A 1 92 ? 1.498 23.254 3.728 1.00 45.09 92 GLU A C 1
ATOM 704 O O . GLU A 1 92 ? 1.568 22.081 4.100 1.00 45.09 92 GLU A O 1
ATOM 709 N N . ALA A 1 93 ? 1.571 23.635 2.454 1.00 44.09 93 ALA A N 1
ATOM 710 C CA . ALA A 1 93 ? 1.980 22.799 1.368 1.00 44.09 93 ALA A CA 1
ATOM 711 C C . ALA A 1 93 ? 3.169 22.009 1.886 1.00 44.09 93 ALA A C 1
ATOM 713 O O . ALA A 1 93 ? 4.224 22.565 2.181 1.00 44.09 93 ALA A O 1
ATOM 714 N N . CYS A 1 94 ? 2.980 20.704 2.049 1.00 46.00 94 CYS A N 1
ATOM 715 C CA . CYS A 1 94 ? 4.110 19.819 2.124 1.00 46.00 94 CYS A CA 1
ATOM 716 C C . CYS A 1 94 ? 4.760 19.964 0.745 1.00 46.00 94 CYS A C 1
ATOM 718 O O . CYS A 1 94 ? 4.370 19.300 -0.217 1.00 46.00 94 CYS A O 1
ATOM 720 N N . GLU A 1 95 ? 5.703 20.902 0.630 1.00 44.88 95 GLU A N 1
ATOM 721 C CA .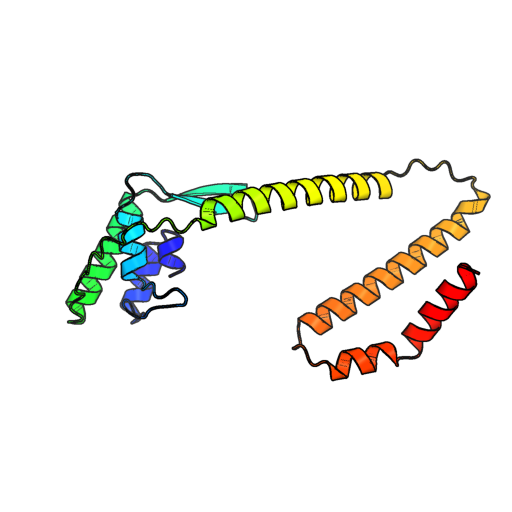 GLU A 1 95 ? 6.534 21.194 -0.540 1.00 44.88 95 GLU A CA 1
ATOM 722 C C . GLU A 1 95 ? 7.420 19.990 -0.922 1.00 44.88 95 GLU A C 1
ATOM 724 O O . GLU A 1 95 ? 8.407 20.113 -1.633 1.00 44.88 95 GLU A O 1
ATOM 729 N N . THR A 1 96 ? 7.061 18.774 -0.515 1.00 50.06 96 THR A N 1
ATOM 730 C CA . THR A 1 96 ? 7.721 17.534 -0.918 1.00 50.06 96 THR A CA 1
ATOM 731 C C . THR A 1 96 ? 7.293 17.062 -2.308 1.00 50.06 96 THR A C 1
ATOM 733 O O . THR A 1 96 ? 7.969 16.221 -2.901 1.00 50.06 96 THR A O 1
ATOM 736 N N . HIS A 1 97 ? 6.231 17.622 -2.904 1.00 45.12 97 HIS A N 1
ATOM 737 C CA . HIS A 1 97 ? 5.810 17.219 -4.253 1.00 45.12 97 HIS A CA 1
ATOM 738 C C . HIS A 1 97 ? 6.730 17.722 -5.379 1.00 45.12 97 HIS A C 1
ATOM 740 O O . HIS A 1 97 ? 6.772 17.095 -6.444 1.00 45.12 97 HIS A O 1
ATOM 746 N N . HIS A 1 98 ? 7.515 18.786 -5.169 1.00 45.75 98 HIS A N 1
ATOM 747 C CA . HIS A 1 98 ? 8.443 19.253 -6.204 1.00 45.75 98 HIS A CA 1
ATOM 748 C C . HIS A 1 98 ? 9.793 18.522 -6.178 1.00 45.75 98 HIS A C 1
ATOM 750 O O . HIS A 1 98 ? 10.342 18.235 -7.245 1.00 45.75 98 HIS A O 1
ATOM 756 N N . GLU A 1 99 ? 10.272 18.114 -4.999 1.00 42.75 99 GLU A N 1
ATOM 757 C CA . GLU A 1 99 ? 11.520 17.351 -4.873 1.00 42.75 99 GLU A CA 1
ATOM 758 C C . GLU A 1 99 ? 11.376 15.895 -5.316 1.00 42.75 99 GLU A C 1
ATOM 760 O O . GLU A 1 99 ? 12.242 15.411 -6.040 1.00 42.75 99 GLU A O 1
ATOM 765 N N . ILE A 1 100 ? 10.269 15.208 -5.004 1.00 49.50 100 ILE A N 1
ATOM 766 C CA . ILE A 1 100 ? 10.092 13.808 -5.433 1.00 49.50 100 ILE A CA 1
ATOM 767 C C . ILE A 1 100 ? 10.023 13.717 -6.965 1.00 49.50 100 ILE A C 1
ATOM 769 O O . ILE A 1 100 ? 10.589 12.800 -7.559 1.00 49.50 100 ILE A O 1
ATOM 773 N N . THR A 1 101 ? 9.394 14.690 -7.631 1.00 47.44 101 THR A N 1
ATOM 774 C CA . THR A 1 101 ? 9.278 14.705 -9.099 1.00 47.44 101 THR A CA 1
ATOM 775 C C . THR A 1 101 ? 10.619 15.036 -9.772 1.00 47.44 101 THR A C 1
ATOM 777 O O . THR A 1 101 ? 10.993 14.391 -10.756 1.00 47.44 101 THR A O 1
ATOM 780 N N . ALA A 1 102 ? 11.395 15.971 -9.208 1.00 51.12 102 ALA A N 1
ATOM 781 C CA . ALA A 1 102 ? 12.744 16.289 -9.683 1.00 51.12 102 ALA A CA 1
ATOM 782 C C . ALA A 1 102 ? 13.726 15.124 -9.459 1.00 51.12 102 ALA A C 1
ATOM 784 O O . ALA A 1 102 ? 14.475 14.757 -10.370 1.00 51.12 102 ALA A O 1
ATOM 785 N N . GLN A 1 103 ? 13.665 14.485 -8.288 1.00 47.28 103 GLN A N 1
ATOM 786 C CA . GLN A 1 103 ? 14.493 13.337 -7.932 1.00 47.28 103 GLN A CA 1
ATOM 787 C C . GLN A 1 103 ? 14.176 12.124 -8.820 1.00 47.28 103 GLN A C 1
ATOM 789 O O . GLN A 1 103 ? 15.100 11.458 -9.288 1.00 47.28 103 GLN A O 1
ATOM 794 N N . ARG A 1 104 ? 12.898 11.890 -9.160 1.00 53.38 104 ARG A N 1
ATOM 795 C CA . ARG A 1 104 ? 12.483 10.833 -10.101 1.00 53.38 104 ARG A CA 1
ATOM 796 C C . ARG A 1 104 ? 13.046 11.066 -11.507 1.00 53.38 104 ARG A C 1
ATOM 798 O O . ARG A 1 104 ? 13.635 10.150 -12.071 1.00 53.38 104 ARG A O 1
ATOM 805 N N . SER A 1 105 ? 13.003 12.307 -12.010 1.00 58.75 105 SER A N 1
ATOM 806 C CA . SER A 1 105 ? 13.603 12.656 -13.312 1.00 58.75 105 SER A CA 1
ATOM 807 C C . SER A 1 105 ? 15.120 12.435 -13.354 1.00 58.75 105 SER A C 1
ATOM 809 O O . SER A 1 105 ? 15.666 12.000 -14.369 1.00 58.75 105 SER A O 1
ATOM 811 N N . HIS A 1 106 ? 15.811 12.693 -12.238 1.00 60.94 106 HIS A N 1
ATOM 812 C CA . HIS A 1 106 ? 17.250 12.489 -12.136 1.00 60.94 106 HIS A CA 1
ATOM 813 C C . HIS A 1 106 ? 17.593 10.994 -12.125 1.00 60.94 106 HIS A C 1
ATOM 815 O O . HIS A 1 106 ? 18.510 10.572 -12.828 1.00 60.94 106 HIS A O 1
ATOM 821 N N . PHE A 1 107 ? 16.829 10.176 -11.394 1.00 60.22 107 PHE A N 1
ATOM 822 C CA . PHE A 1 107 ? 16.992 8.720 -11.398 1.00 60.22 107 PHE A CA 1
ATOM 823 C C . PHE A 1 107 ? 16.683 8.094 -12.758 1.00 60.22 107 PHE A C 1
ATOM 825 O O . PHE A 1 107 ? 17.440 7.229 -13.194 1.00 60.22 107 PHE A O 1
ATOM 832 N N . ASP A 1 108 ? 15.648 8.557 -13.459 1.00 68.44 108 ASP A N 1
ATOM 833 C CA . ASP A 1 108 ? 15.331 8.066 -14.803 1.00 68.44 108 ASP A CA 1
ATOM 834 C C . ASP A 1 108 ? 16.437 8.427 -15.804 1.00 68.44 108 ASP A C 1
ATOM 836 O O . ASP A 1 108 ? 16.848 7.583 -16.601 1.00 68.44 108 ASP A O 1
ATOM 840 N N . LYS A 1 109 ? 17.019 9.628 -15.696 1.00 71.69 109 LYS A N 1
ATOM 841 C CA . LYS A 1 109 ? 18.143 10.063 -16.539 1.00 71.69 109 LYS A CA 1
ATOM 842 C C . LYS A 1 109 ? 19.439 9.301 -16.242 1.00 71.69 109 LYS A C 1
ATOM 844 O O . LYS A 1 109 ? 20.160 8.921 -17.169 1.00 71.69 109 LYS A O 1
ATOM 849 N N . VAL A 1 110 ? 19.733 9.044 -14.965 1.00 69.94 110 VAL A N 1
ATOM 850 C CA . VAL A 1 110 ? 20.869 8.201 -14.555 1.00 69.94 110 VAL A CA 1
ATOM 851 C C . VAL A 1 110 ? 20.658 6.777 -15.060 1.00 69.94 110 VAL A C 1
ATOM 853 O O . VAL A 1 110 ? 21.547 6.242 -15.713 1.00 69.94 110 VAL A O 1
ATOM 856 N N . ARG A 1 111 ? 19.467 6.201 -14.869 1.00 67.25 111 ARG A N 1
ATOM 857 C CA . ARG A 1 111 ? 19.110 4.858 -15.344 1.00 67.25 111 ARG A CA 1
ATOM 858 C C . ARG A 1 111 ? 19.216 4.738 -16.863 1.00 67.25 111 ARG A C 1
ATOM 860 O O . ARG A 1 111 ? 19.794 3.766 -17.335 1.00 67.25 111 ARG A O 1
ATOM 867 N N . GLU A 1 112 ? 18.715 5.705 -17.630 1.00 75.31 112 GLU A N 1
ATOM 868 C CA . GLU A 1 112 ? 18.826 5.699 -19.095 1.00 75.31 112 GLU A CA 1
ATOM 869 C C . GLU A 1 112 ? 20.296 5.742 -19.542 1.00 75.31 112 GLU A C 1
ATOM 871 O O . GLU A 1 112 ? 20.700 5.019 -20.455 1.00 75.31 112 GLU A O 1
ATOM 876 N N . THR A 1 113 ? 21.122 6.533 -18.851 1.00 73.00 113 THR A N 1
ATOM 877 C CA . THR A 1 113 ? 22.565 6.614 -19.117 1.00 73.00 113 THR A CA 1
ATOM 878 C C . THR A 1 113 ? 23.265 5.302 -18.760 1.00 73.00 113 THR A C 1
ATOM 880 O O . THR A 1 113 ? 24.040 4.784 -19.563 1.00 73.00 113 THR A O 1
ATOM 883 N N . THR A 1 114 ? 22.952 4.711 -17.605 1.00 64.38 114 THR A N 1
ATOM 884 C CA . THR A 1 114 ? 23.505 3.420 -17.181 1.00 64.38 114 THR A CA 1
ATOM 885 C C . THR A 1 114 ? 23.097 2.305 -18.135 1.00 64.38 114 THR A C 1
ATOM 887 O O . THR A 1 114 ? 23.949 1.511 -18.508 1.00 64.38 114 THR A O 1
ATOM 890 N N . VAL A 1 115 ? 21.841 2.268 -18.592 1.00 66.56 115 VAL A N 1
ATOM 891 C CA . VAL A 1 115 ? 21.361 1.278 -19.569 1.00 66.56 115 VAL A CA 1
ATOM 892 C C . VAL A 1 115 ? 22.054 1.458 -20.918 1.00 66.56 115 VAL A C 1
ATOM 894 O O . VAL A 1 115 ? 22.465 0.462 -21.499 1.00 66.56 115 VAL A O 1
ATOM 897 N N . LYS A 1 116 ? 22.274 2.689 -21.402 1.00 68.88 116 LYS A N 1
ATOM 898 C CA . LYS A 1 116 ? 23.052 2.929 -22.635 1.00 68.88 116 LYS A CA 1
ATOM 899 C C . LYS A 1 116 ? 24.499 2.467 -22.504 1.00 68.88 116 LYS A C 1
ATOM 901 O O . LYS A 1 116 ? 25.011 1.844 -23.427 1.00 68.88 116 LYS A O 1
ATOM 906 N N . VAL A 1 117 ? 25.141 2.728 -21.366 1.00 62.78 117 VAL A N 1
ATOM 907 C CA . VAL A 1 117 ? 26.503 2.248 -21.088 1.00 62.78 117 VAL A CA 1
ATOM 908 C C . VAL A 1 117 ? 26.529 0.726 -20.970 1.00 62.78 117 VAL A C 1
ATOM 910 O O . VAL A 1 117 ? 27.440 0.109 -21.505 1.00 62.78 117 VAL A O 1
ATOM 913 N N . LEU A 1 118 ? 25.524 0.107 -20.345 1.00 49.50 118 LEU A N 1
ATOM 914 C CA . LEU A 1 118 ? 25.413 -1.350 -20.257 1.00 49.50 118 LEU A CA 1
ATOM 915 C C . LEU A 1 118 ? 25.198 -1.974 -21.637 1.00 49.50 118 LEU A C 1
ATOM 917 O O . LEU A 1 118 ? 25.878 -2.926 -21.982 1.00 49.50 118 LEU A O 1
ATOM 921 N N . ILE A 1 119 ? 24.296 -1.416 -22.448 1.00 58.97 119 ILE A N 1
ATOM 922 C CA . ILE A 1 119 ? 24.051 -1.857 -23.827 1.00 58.97 119 ILE A CA 1
ATOM 923 C C . ILE A 1 119 ? 25.311 -1.671 -24.669 1.00 58.97 119 ILE A C 1
ATOM 925 O O . ILE A 1 119 ? 25.626 -2.545 -25.462 1.00 58.97 119 ILE A O 1
ATOM 929 N N . TRP A 1 120 ? 26.054 -0.579 -24.485 1.00 67.12 120 TRP A N 1
ATOM 930 C CA . TRP A 1 120 ? 27.326 -0.347 -25.166 1.00 67.12 120 TRP A CA 1
ATOM 931 C C . TRP A 1 120 ? 28.409 -1.344 -24.726 1.00 67.12 120 TRP A C 1
ATOM 933 O O . TRP A 1 120 ? 29.052 -1.946 -25.579 1.00 67.12 120 TRP A O 1
ATOM 943 N N . LEU A 1 121 ? 28.550 -1.595 -23.419 1.00 51.09 121 LEU A N 1
ATOM 944 C CA . LEU A 1 121 ? 29.447 -2.612 -22.849 1.00 51.09 121 LEU A CA 1
ATOM 945 C C . LEU A 1 121 ? 29.078 -4.035 -23.289 1.00 51.09 121 LEU A C 1
ATOM 947 O O . LEU A 1 121 ? 29.951 -4.890 -23.417 1.00 51.09 121 LEU A O 1
ATOM 951 N N . CYS A 1 122 ? 27.790 -4.289 -23.507 1.00 42.78 122 CYS A N 1
ATOM 952 C CA . CYS A 1 122 ? 27.259 -5.567 -23.965 1.00 42.78 122 CYS A CA 1
ATOM 953 C C . CYS A 1 122 ? 27.083 -5.639 -25.491 1.00 42.78 122 CYS A C 1
ATOM 955 O O . CYS A 1 122 ? 26.645 -6.678 -25.981 1.00 42.78 122 CYS A O 1
ATOM 957 N N . SER A 1 123 ? 27.405 -4.580 -26.245 1.00 41.81 123 SER A N 1
ATOM 958 C CA . SER A 1 123 ? 27.313 -4.564 -27.708 1.00 41.81 123 SER A CA 1
ATOM 959 C C . SER A 1 123 ? 28.593 -5.177 -28.282 1.00 41.81 123 SER A C 1
ATOM 961 O O . SER A 1 123 ? 29.666 -4.577 -28.172 1.00 41.81 123 SER A O 1
ATOM 963 N N . PRO A 1 124 ? 28.534 -6.379 -28.877 1.00 49.53 124 PRO A N 1
ATOM 964 C CA . PRO A 1 124 ? 29.717 -7.160 -29.191 1.00 49.53 124 PRO A CA 1
ATOM 965 C C . PRO A 1 124 ? 30.221 -6.789 -30.583 1.00 49.53 124 PRO A C 1
ATOM 967 O O . PRO A 1 124 ? 30.009 -7.530 -31.534 1.00 49.53 124 PRO A O 1
ATOM 970 N N . TRP A 1 125 ? 30.836 -5.620 -30.732 1.00 48.06 125 TRP A N 1
ATOM 971 C CA . TRP A 1 125 ? 31.533 -5.250 -31.971 1.00 48.06 125 TRP A CA 1
ATOM 972 C C . TRP A 1 125 ? 32.951 -4.802 -31.634 1.00 48.06 125 TRP A C 1
ATOM 974 O O . TRP A 1 125 ? 33.345 -3.657 -31.833 1.00 48.06 125 TRP A O 1
ATOM 984 N N . ILE A 1 126 ? 33.714 -5.736 -31.070 1.00 50.50 126 ILE A N 1
ATOM 985 C CA . ILE A 1 126 ? 35.169 -5.683 -31.115 1.00 50.50 126 ILE A CA 1
ATOM 986 C C . ILE A 1 126 ? 35.566 -6.842 -32.022 1.00 50.50 126 ILE A C 1
ATOM 988 O O . ILE A 1 126 ? 35.422 -8.000 -31.630 1.00 50.50 126 ILE A O 1
ATOM 992 N N . ASP A 1 127 ? 36.033 -6.530 -33.232 1.00 45.72 127 ASP A N 1
ATOM 993 C CA . ASP A 1 127 ? 36.751 -7.484 -34.079 1.00 45.72 127 ASP A CA 1
ATOM 994 C C . ASP A 1 127 ? 38.061 -7.837 -33.368 1.00 45.72 127 ASP A C 1
ATOM 996 O O . ASP A 1 127 ? 39.112 -7.221 -33.551 1.00 45.72 127 ASP A O 1
ATOM 1000 N N . LEU A 1 128 ? 37.964 -8.797 -32.453 1.00 46.97 128 LEU A N 1
ATOM 1001 C CA . LEU A 1 128 ? 39.097 -9.377 -31.763 1.00 46.97 128 LEU A CA 1
ATOM 1002 C C . LEU A 1 128 ? 39.780 -10.330 -32.731 1.00 46.97 128 LEU A C 1
ATOM 1004 O O . LEU A 1 128 ? 39.190 -11.320 -33.166 1.00 46.97 128 LEU A O 1
ATOM 1008 N N . ALA A 1 129 ? 41.040 -10.033 -33.045 1.00 55.03 129 ALA A N 1
ATOM 1009 C CA . ALA A 1 129 ? 41.908 -10.979 -33.724 1.00 55.03 129 ALA A CA 1
ATOM 1010 C C . ALA A 1 129 ? 41.811 -12.349 -33.013 1.00 55.03 129 ALA A C 1
ATOM 1012 O O . ALA A 1 129 ? 41.817 -12.389 -31.776 1.00 55.03 129 ALA A O 1
ATOM 1013 N N . PRO A 1 130 ? 41.711 -13.465 -33.757 1.00 58.69 130 PRO A N 1
ATOM 1014 C CA . PRO A 1 130 ? 41.439 -14.793 -33.196 1.00 58.69 130 PRO A CA 1
ATOM 1015 C C . PRO A 1 130 ? 42.463 -15.230 -32.136 1.00 58.69 130 PRO A C 1
ATOM 1017 O O . PRO A 1 130 ? 42.137 -16.019 -31.251 1.00 58.69 130 PRO A O 1
ATOM 1020 N N . ASP A 1 131 ? 43.660 -14.644 -32.157 1.00 68.06 131 ASP A N 1
ATOM 1021 C CA . ASP A 1 131 ? 44.737 -14.910 -31.203 1.00 68.06 131 ASP A CA 1
ATOM 1022 C C . ASP A 1 131 ? 44.476 -14.319 -29.799 1.00 68.06 131 ASP A C 1
ATOM 1024 O O . ASP A 1 131 ? 45.072 -14.763 -28.818 1.00 68.06 131 ASP A O 1
ATOM 1028 N N . PHE A 1 132 ? 43.562 -13.349 -29.667 1.00 56.69 132 PHE A N 1
ATOM 1029 C CA . PHE A 1 132 ? 43.209 -12.703 -28.390 1.00 56.69 132 PHE A CA 1
ATOM 1030 C C . PHE A 1 132 ? 41.984 -13.310 -27.698 1.00 56.69 132 PHE A C 1
ATOM 1032 O O . PHE A 1 132 ? 41.745 -13.048 -26.514 1.00 56.69 132 PHE A O 1
ATOM 1039 N N . LEU A 1 133 ? 41.221 -14.145 -28.406 1.00 58.59 133 LEU A N 1
ATOM 1040 C CA . LEU A 1 133 ? 39.995 -14.758 -27.903 1.00 58.59 133 LEU A CA 1
ATOM 1041 C C . LEU A 1 133 ? 40.185 -15.551 -26.592 1.00 58.59 133 LEU A C 1
ATOM 1043 O O . LEU A 1 133 ? 39.405 -15.329 -25.666 1.00 58.59 133 LEU A O 1
ATOM 1047 N N . PRO A 1 134 ? 41.201 -16.428 -26.434 1.00 70.19 134 PRO A N 1
ATOM 1048 C CA . PRO A 1 134 ? 41.331 -17.219 -25.208 1.00 70.19 134 PRO A CA 1
ATOM 1049 C C . PRO A 1 134 ? 41.679 -16.357 -23.987 1.00 70.19 134 PRO A C 1
ATOM 1051 O O . PRO A 1 134 ? 41.186 -16.615 -22.889 1.00 70.19 134 PRO A O 1
ATOM 1054 N N . THR A 1 135 ? 42.465 -15.295 -24.172 1.00 71.06 135 THR A N 1
ATOM 1055 C CA . THR A 1 135 ? 42.847 -14.371 -23.094 1.00 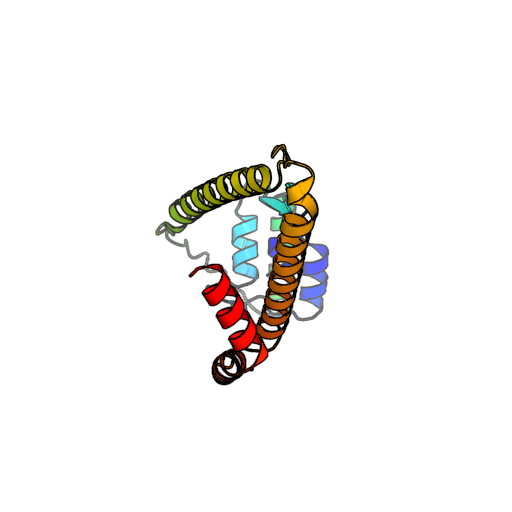71.06 135 THR A CA 1
ATOM 1056 C C . THR A 1 135 ? 41.662 -13.519 -22.656 1.00 71.06 135 THR A C 1
ATOM 1058 O O . THR A 1 135 ? 41.403 -13.384 -21.461 1.00 71.06 135 THR A O 1
ATOM 1061 N N . VAL A 1 136 ? 40.888 -13.000 -23.613 1.00 66.94 136 VAL A N 1
ATOM 1062 C CA . VAL A 1 136 ? 39.700 -12.187 -23.323 1.00 66.94 136 VAL A CA 1
ATOM 1063 C C . VAL A 1 136 ? 38.593 -13.031 -22.699 1.00 66.94 136 VAL A C 1
ATOM 1065 O O . VAL A 1 136 ? 38.005 -12.612 -21.705 1.00 66.94 136 VAL A O 1
ATOM 1068 N N . VAL A 1 137 ? 38.358 -14.249 -23.195 1.00 73.88 137 VAL A N 1
ATOM 1069 C CA . VAL A 1 137 ? 37.393 -15.181 -22.591 1.00 73.88 137 VAL A CA 1
ATOM 1070 C C . VAL A 1 137 ? 37.810 -15.549 -21.169 1.00 73.88 137 VAL A C 1
ATOM 1072 O O . VAL A 1 137 ? 36.969 -15.527 -20.275 1.00 73.88 137 VAL A O 1
ATOM 1075 N N . SER A 1 138 ? 39.098 -15.812 -20.928 1.00 69.69 138 SER A N 1
ATOM 1076 C CA . SER A 1 138 ? 39.610 -16.079 -19.580 1.00 69.69 138 SER A CA 1
ATOM 1077 C C . SER A 1 138 ? 39.406 -14.878 -18.647 1.00 69.69 138 SER A C 1
ATOM 1079 O O . SER A 1 138 ? 38.858 -15.031 -17.556 1.00 69.69 138 SER A O 1
ATOM 1081 N N . CYS A 1 139 ? 39.733 -13.660 -19.093 1.00 72.44 139 CYS A N 1
ATOM 1082 C CA . CYS A 1 139 ? 39.501 -12.444 -18.313 1.00 72.44 139 CYS A CA 1
ATOM 1083 C C . CYS A 1 139 ? 38.016 -12.213 -18.013 1.00 72.44 139 CYS A C 1
ATOM 1085 O O . CYS A 1 139 ? 37.676 -11.928 -16.864 1.00 72.44 139 CYS A O 1
ATOM 1087 N N . ILE A 1 140 ? 37.131 -12.364 -19.001 1.00 74.75 140 ILE A N 1
ATOM 1088 C CA . ILE A 1 140 ? 35.682 -12.200 -18.817 1.00 74.75 140 ILE A CA 1
ATOM 1089 C C . ILE A 1 140 ? 35.147 -13.256 -17.847 1.00 74.75 140 ILE A C 1
ATOM 1091 O O . ILE A 1 140 ? 34.378 -12.917 -16.950 1.00 74.75 140 ILE A O 1
ATOM 1095 N N . LEU A 1 141 ? 35.588 -14.511 -17.966 1.00 74.62 141 LEU A N 1
ATOM 1096 C CA . LEU A 1 141 ? 35.177 -15.590 -17.070 1.00 74.62 141 LEU A CA 1
ATOM 1097 C C . LEU A 1 141 ? 35.620 -15.311 -15.627 1.00 74.62 141 LEU A C 1
ATOM 1099 O O . LEU A 1 141 ? 34.822 -15.441 -14.701 1.00 74.62 141 LEU A O 1
ATOM 1103 N N . VAL A 1 142 ? 36.866 -14.868 -15.433 1.00 76.38 142 VAL A N 1
ATOM 1104 C CA . VAL A 1 142 ? 37.402 -14.515 -14.109 1.00 76.38 142 VAL A CA 1
ATOM 1105 C C . VAL A 1 142 ? 36.627 -13.348 -13.498 1.00 76.38 142 VAL A C 1
ATOM 1107 O O . VAL A 1 142 ? 36.228 -13.426 -12.336 1.00 76.38 142 VAL A O 1
ATOM 1110 N N . HIS A 1 143 ? 36.340 -12.300 -14.273 1.00 76.38 143 HIS A N 1
ATOM 1111 C CA . HIS A 1 143 ? 35.572 -11.151 -13.786 1.00 76.38 143 HIS A CA 1
ATOM 1112 C C . HIS A 1 143 ? 34.112 -11.512 -13.502 1.00 76.38 143 HIS A C 1
ATOM 1114 O O . HIS A 1 143 ? 33.561 -11.058 -12.503 1.00 76.38 143 HIS A O 1
ATOM 1120 N N . ALA A 1 144 ? 33.495 -12.370 -14.317 1.00 73.31 144 ALA A N 1
ATOM 1121 C CA . ALA A 1 144 ? 32.135 -12.847 -14.092 1.00 73.31 144 ALA A CA 1
ATOM 1122 C C . ALA A 1 144 ? 32.039 -13.708 -12.821 1.00 73.31 144 ALA A C 1
ATOM 1124 O O . ALA A 1 144 ? 31.136 -13.512 -12.006 1.00 73.31 144 ALA A O 1
ATOM 1125 N N . ILE A 1 145 ? 32.995 -14.615 -12.597 1.00 78.56 145 ILE A N 1
ATOM 1126 C CA . ILE A 1 145 ? 33.066 -15.435 -11.376 1.00 78.56 145 ILE A CA 1
ATOM 1127 C C . ILE A 1 145 ? 33.327 -14.554 -10.143 1.00 78.56 145 ILE A C 1
ATOM 1129 O O . ILE A 1 145 ? 32.713 -14.739 -9.088 1.00 78.56 145 ILE A O 1
ATOM 1133 N N . PHE A 1 146 ? 34.196 -13.552 -10.264 1.00 78.00 146 PHE A N 1
ATOM 1134 C CA . PHE A 1 146 ? 34.464 -12.619 -9.175 1.00 78.00 146 PHE A CA 1
ATOM 1135 C C . PHE A 1 146 ? 33.239 -11.751 -8.852 1.00 78.00 146 PHE A C 1
ATOM 1137 O O . PHE A 1 146 ? 32.826 -11.672 -7.700 1.00 78.00 146 PHE A O 1
ATOM 1144 N N . ALA A 1 147 ? 32.585 -11.169 -9.858 1.00 76.56 147 ALA A N 1
ATOM 1145 C CA . ALA A 1 147 ? 31.395 -10.342 -9.664 1.00 76.56 147 ALA A CA 1
ATOM 1146 C C . ALA A 1 147 ? 30.218 -11.139 -9.077 1.00 76.56 147 ALA A C 1
ATOM 1148 O O . ALA A 1 147 ? 29.544 -10.663 -8.164 1.00 76.56 147 ALA A O 1
ATOM 1149 N N . THR A 1 148 ? 29.994 -12.369 -9.550 1.00 71.06 148 THR A N 1
ATOM 1150 C CA . THR A 1 148 ? 28.929 -13.248 -9.033 1.00 71.06 148 THR A CA 1
ATOM 1151 C C . THR A 1 148 ? 29.195 -13.691 -7.598 1.00 71.06 148 THR A C 1
ATOM 1153 O O . THR A 1 148 ? 28.277 -13.676 -6.778 1.00 71.06 148 THR A O 1
ATOM 1156 N N . SER A 1 149 ? 30.444 -14.009 -7.246 1.00 75.12 149 SER A N 1
ATOM 1157 C CA . SER A 1 149 ? 30.807 -14.336 -5.861 1.00 75.12 149 SER A CA 1
ATOM 1158 C C . SER A 1 149 ? 30.680 -13.132 -4.921 1.00 75.12 149 SER A C 1
ATOM 1160 O O . SER A 1 149 ? 30.190 -13.284 -3.800 1.00 75.12 149 SER A O 1
ATOM 1162 N N . LEU A 1 150 ? 31.020 -11.926 -5.380 1.00 76.31 150 LEU A N 1
ATOM 1163 C CA . LEU A 1 150 ? 30.862 -10.690 -4.607 1.00 76.31 150 LEU A CA 1
ATOM 1164 C C . LEU A 1 150 ? 29.384 -10.331 -4.402 1.00 76.31 150 LEU A C 1
ATOM 1166 O O . LEU A 1 150 ? 28.980 -10.020 -3.282 1.00 76.31 150 LEU A O 1
ATOM 1170 N N . ALA A 1 151 ? 28.563 -10.458 -5.449 1.00 72.75 151 ALA A N 1
ATOM 1171 C CA . ALA A 1 151 ? 27.117 -10.258 -5.378 1.00 72.75 151 ALA A CA 1
ATOM 1172 C C . ALA A 1 151 ? 26.449 -11.265 -4.430 1.00 72.75 151 ALA A C 1
ATOM 1174 O O . ALA A 1 151 ? 25.621 -10.882 -3.606 1.00 72.75 151 ALA A O 1
ATOM 1175 N N . PHE A 1 152 ? 26.853 -12.536 -4.479 1.00 77.00 152 PHE A N 1
ATOM 1176 C CA . PHE A 1 152 ? 26.343 -13.573 -3.581 1.00 77.00 152 PHE A CA 1
ATOM 1177 C C . PHE A 1 152 ? 26.674 -13.280 -2.110 1.00 77.00 152 PHE A C 1
ATOM 1179 O O . PHE A 1 152 ? 25.807 -13.393 -1.241 1.00 77.00 152 PHE A O 1
ATOM 1186 N N . VAL A 1 153 ? 27.902 -12.834 -1.822 1.00 72.00 153 VAL A N 1
ATOM 1187 C CA . VAL A 1 153 ? 28.291 -12.406 -0.470 1.00 72.00 153 VAL A CA 1
ATOM 1188 C C . VAL A 1 153 ? 27.478 -11.192 -0.023 1.00 72.00 153 VAL A C 1
ATOM 1190 O O . VAL A 1 153 ? 26.994 -11.186 1.107 1.00 72.00 153 VAL A O 1
ATOM 1193 N N . PHE A 1 154 ? 27.285 -10.199 -0.893 1.00 68.94 154 PHE A N 1
ATOM 1194 C CA . PHE A 1 154 ? 26.480 -9.015 -0.586 1.00 68.94 154 PHE A CA 1
ATOM 1195 C C . PHE A 1 154 ? 25.027 -9.368 -0.268 1.00 68.94 154 PHE A C 1
ATOM 1197 O O . PHE A 1 154 ? 24.488 -8.887 0.726 1.00 68.94 154 PHE A O 1
ATOM 1204 N N . VAL A 1 155 ? 24.406 -10.246 -1.059 1.00 68.69 155 VAL A N 1
ATOM 1205 C CA . VAL A 1 155 ? 23.028 -10.706 -0.831 1.00 68.69 155 VAL A CA 1
ATOM 1206 C C . VAL A 1 155 ? 22.916 -11.427 0.513 1.00 68.69 155 VAL A C 1
ATOM 1208 O O . VAL A 1 155 ? 22.007 -11.140 1.288 1.00 68.69 155 VAL A O 1
ATOM 1211 N N . ILE A 1 156 ? 23.875 -12.295 0.849 1.00 66.12 156 ILE A N 1
ATOM 1212 C CA . ILE A 1 156 ? 23.903 -12.978 2.151 1.00 66.12 156 ILE A CA 1
ATOM 1213 C C . ILE A 1 156 ? 24.128 -11.995 3.310 1.00 66.12 156 ILE A C 1
ATOM 1215 O O . ILE A 1 156 ? 23.539 -12.166 4.377 1.00 66.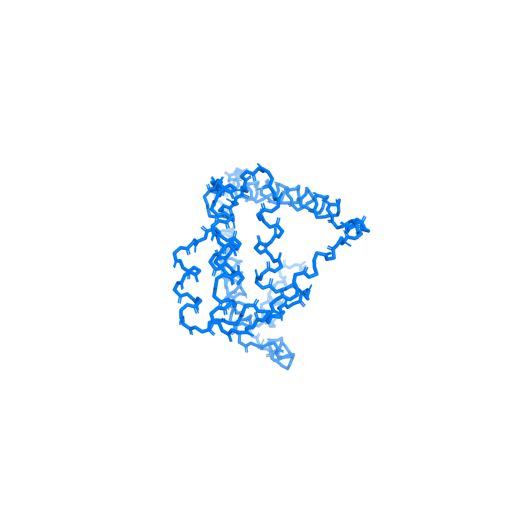12 156 ILE A O 1
ATOM 1219 N N . GLN A 1 157 ? 24.965 -10.973 3.120 1.00 58.75 157 GLN A N 1
ATOM 1220 C CA . GLN A 1 157 ? 25.230 -9.945 4.131 1.00 58.75 157 GLN A CA 1
ATOM 1221 C C . GLN A 1 157 ? 24.017 -9.040 4.374 1.00 58.75 157 GLN A C 1
ATOM 1223 O O . GLN A 1 157 ? 23.718 -8.732 5.525 1.00 58.75 157 GLN A O 1
ATOM 1228 N N . ILE A 1 158 ? 23.299 -8.654 3.316 1.00 60.44 158 ILE A N 1
ATOM 1229 C CA . ILE A 1 158 ? 22.062 -7.864 3.405 1.00 60.44 158 ILE A CA 1
ATOM 1230 C C . ILE A 1 158 ? 20.957 -8.674 4.091 1.00 60.44 158 ILE A C 1
ATOM 1232 O O . ILE A 1 158 ? 20.204 -8.132 4.896 1.00 60.44 158 ILE A O 1
ATOM 1236 N N . TYR A 1 159 ? 20.889 -9.981 3.830 1.00 61.16 159 TYR A N 1
ATOM 1237 C CA . TYR A 1 159 ? 19.845 -10.846 4.376 1.00 61.16 159 TYR A CA 1
ATOM 1238 C C . TYR A 1 159 ? 19.980 -11.131 5.885 1.00 61.16 159 TYR A C 1
ATOM 1240 O O . TYR A 1 159 ? 19.038 -11.641 6.486 1.00 61.16 159 TYR A O 1
ATOM 1248 N N . ARG A 1 160 ? 21.128 -10.849 6.526 1.00 53.56 160 ARG A N 1
ATOM 1249 C CA . ARG A 1 160 ? 21.437 -11.414 7.858 1.00 53.56 160 ARG A CA 1
ATOM 1250 C C . ARG A 1 160 ? 21.837 -10.424 8.963 1.00 53.56 160 ARG A C 1
ATOM 1252 O O . ARG A 1 160 ? 22.478 -10.838 9.919 1.00 53.56 160 ARG A O 1
ATOM 1259 N N . GLU A 1 161 ? 21.394 -9.173 8.880 1.00 54.47 161 GLU A N 1
ATOM 1260 C CA . GLU A 1 161 ? 21.636 -8.089 9.854 1.00 54.47 161 GLU A CA 1
ATOM 1261 C C . GLU A 1 161 ? 23.074 -7.534 9.892 1.00 54.47 161 GLU A C 1
ATOM 1263 O O . GLU A 1 161 ? 24.090 -8.231 9.950 1.00 54.47 161 GLU A O 1
ATOM 1268 N N . TRP A 1 162 ? 23.148 -6.204 9.851 1.00 53.72 162 TRP A N 1
ATOM 1269 C CA . TRP A 1 162 ? 24.363 -5.436 9.610 1.00 53.72 162 TRP A CA 1
ATOM 1270 C C . TRP A 1 162 ? 25.209 -5.317 10.887 1.00 53.72 162 TRP A C 1
ATOM 1272 O O . TRP A 1 162 ? 25.039 -4.406 11.694 1.00 53.72 162 TRP A O 1
ATOM 1282 N N . ASN A 1 163 ? 26.143 -6.252 11.077 1.00 59.00 163 ASN A N 1
ATOM 1283 C CA . ASN A 1 163 ? 27.133 -6.205 12.154 1.00 59.00 163 ASN A CA 1
ATOM 1284 C C . ASN A 1 163 ? 28.531 -5.918 11.577 1.00 59.00 163 ASN A C 1
ATOM 1286 O O . ASN A 1 163 ? 29.138 -6.760 10.910 1.00 59.00 163 ASN A O 1
ATOM 1290 N N . THR A 1 164 ? 29.061 -4.722 11.840 1.00 59.03 164 THR A N 1
ATOM 1291 C CA . THR A 1 164 ? 30.317 -4.179 11.276 1.00 59.03 164 THR A CA 1
ATOM 1292 C C . THR A 1 164 ? 31.553 -5.048 11.535 1.00 59.03 164 THR A C 1
ATOM 1294 O O . THR A 1 164 ? 32.503 -5.034 10.750 1.00 59.03 164 THR A O 1
ATOM 1297 N N . LYS A 1 165 ? 31.526 -5.889 12.575 1.00 57.94 165 LYS A N 1
ATOM 1298 C CA . LYS A 1 165 ? 32.588 -6.867 12.864 1.00 57.94 165 LYS A CA 1
ATOM 1299 C C . LYS A 1 165 ? 32.763 -7.911 11.750 1.00 57.94 165 LYS A C 1
ATOM 1301 O O . LYS A 1 165 ? 33.876 -8.388 11.541 1.00 57.94 165 LYS A O 1
ATOM 1306 N N . MET A 1 166 ? 31.706 -8.231 11.000 1.00 54.09 166 MET A N 1
ATOM 1307 C CA . MET A 1 166 ? 31.766 -9.211 9.907 1.00 54.09 166 MET A CA 1
ATOM 1308 C C . MET A 1 166 ? 32.363 -8.642 8.614 1.00 54.09 166 MET A C 1
ATOM 1310 O O . MET A 1 166 ? 32.973 -9.393 7.857 1.00 54.09 166 MET A O 1
ATOM 1314 N N . ALA A 1 167 ? 32.273 -7.326 8.385 1.00 59.41 167 ALA A N 1
ATOM 1315 C CA . ALA A 1 167 ? 32.928 -6.671 7.249 1.00 59.41 167 ALA A CA 1
ATOM 1316 C C . ALA A 1 167 ? 34.459 -6.698 7.396 1.00 59.41 167 ALA A C 1
ATOM 1318 O O . ALA A 1 167 ? 35.174 -7.061 6.465 1.00 59.41 167 ALA A O 1
ATOM 1319 N N . LEU A 1 168 ? 34.968 -6.418 8.600 1.00 61.00 168 LEU A N 1
ATOM 1320 C CA . LEU A 1 168 ? 36.399 -6.522 8.913 1.00 61.00 168 LEU A CA 1
ATOM 1321 C C . LEU A 1 168 ? 36.925 -7.960 8.776 1.00 61.00 168 LEU A C 1
ATOM 1323 O O . LEU A 1 168 ? 38.017 -8.171 8.257 1.00 61.00 168 LEU A O 1
ATOM 1327 N N . LEU A 1 169 ? 36.126 -8.957 9.167 1.00 58.31 169 LEU A N 1
ATOM 1328 C CA . LEU A 1 169 ? 36.440 -10.379 8.976 1.00 58.31 169 LEU A CA 1
ATOM 1329 C C . LEU A 1 169 ? 36.392 -10.836 7.510 1.00 58.31 169 LEU A C 1
ATOM 1331 O O . LEU A 1 169 ? 36.962 -11.874 7.183 1.00 58.31 169 LEU A O 1
ATOM 1335 N N . PHE A 1 170 ? 35.718 -10.095 6.627 1.00 61.09 170 PHE A N 1
ATOM 1336 C CA . PHE A 1 170 ? 35.675 -10.389 5.195 1.00 61.09 170 PHE A CA 1
ATOM 1337 C C . PHE A 1 170 ? 36.956 -9.930 4.488 1.00 61.09 170 PHE A C 1
ATOM 1339 O O . PHE A 1 170 ? 37.555 -10.708 3.746 1.00 61.09 170 PHE A O 1
ATOM 1346 N N . PHE A 1 171 ? 37.433 -8.718 4.787 1.00 56.56 171 PHE A N 1
ATOM 1347 C CA . PHE A 1 171 ? 38.680 -8.186 4.221 1.00 56.56 171 PHE A CA 1
ATOM 1348 C C . PHE A 1 171 ? 39.940 -8.915 4.702 1.00 56.56 171 PHE A C 1
ATOM 1350 O O . PHE A 1 171 ? 40.971 -8.862 4.036 1.00 56.56 171 PHE A O 1
ATOM 1357 N N . THR A 1 172 ? 39.869 -9.637 5.821 1.00 59.91 172 THR A N 1
ATOM 1358 C CA . THR A 1 172 ? 40.983 -10.456 6.318 1.00 59.91 172 THR A CA 1
ATOM 1359 C C . THR A 1 172 ? 41.011 -11.869 5.736 1.00 59.91 172 THR A C 1
ATOM 1361 O O . THR A 1 172 ? 41.929 -12.632 6.044 1.00 59.91 172 THR A O 1
ATOM 1364 N N . ARG A 1 173 ? 40.054 -12.255 4.876 1.00 57.72 173 ARG A N 1
ATOM 1365 C CA . ARG A 1 173 ? 40.085 -13.586 4.258 1.00 57.72 173 ARG A CA 1
ATOM 1366 C C . ARG A 1 173 ? 41.140 -13.653 3.148 1.00 57.72 173 ARG A C 1
ATOM 1368 O O . ARG A 1 173 ? 41.086 -12.846 2.219 1.00 57.72 173 ARG A O 1
ATOM 1375 N N . PRO A 1 174 ? 42.032 -14.666 3.167 1.00 54.16 174 PRO A N 1
ATOM 1376 C CA . PRO A 1 174 ? 43.137 -14.787 2.212 1.00 54.16 174 PRO A CA 1
ATOM 1377 C C . PRO A 1 174 ? 42.705 -14.743 0.742 1.00 54.16 174 PRO A C 1
ATOM 1379 O O . PRO A 1 174 ? 43.422 -14.203 -0.087 1.00 54.16 174 PRO A O 1
ATOM 1382 N N . ALA A 1 175 ? 41.511 -15.251 0.418 1.00 54.91 175 ALA A N 1
ATOM 1383 C CA . ALA A 1 175 ? 40.980 -15.247 -0.945 1.00 54.91 175 ALA A CA 1
ATOM 1384 C C . ALA A 1 175 ? 40.752 -13.831 -1.509 1.00 54.91 175 ALA A C 1
ATOM 1386 O O . ALA A 1 175 ? 41.017 -13.595 -2.685 1.00 54.91 175 ALA A O 1
ATOM 1387 N N . VAL A 1 176 ? 40.318 -12.878 -0.676 1.00 62.31 176 VAL A N 1
ATOM 1388 C CA . VAL A 1 176 ? 40.127 -11.477 -1.089 1.00 62.31 176 VAL A CA 1
ATOM 1389 C C . VAL A 1 176 ? 41.484 -10.814 -1.315 1.00 62.31 176 VAL A C 1
ATOM 1391 O O . VAL A 1 176 ? 41.673 -10.101 -2.295 1.00 62.31 176 VAL A O 1
ATOM 1394 N N . PHE A 1 177 ? 42.461 -11.122 -0.462 1.00 63.09 177 PHE A N 1
ATOM 1395 C CA . PHE A 1 177 ? 43.826 -10.616 -0.593 1.00 63.09 177 PHE A CA 1
ATOM 1396 C C . PHE A 1 177 ? 44.544 -11.163 -1.833 1.00 63.09 177 PHE A C 1
ATOM 1398 O O . PHE A 1 177 ? 45.208 -10.409 -2.535 1.00 63.09 177 PHE A O 1
ATOM 1405 N N . ILE A 1 178 ? 44.376 -12.452 -2.138 1.00 64.69 178 ILE A N 1
ATOM 1406 C CA . ILE A 1 178 ? 44.918 -13.073 -3.354 1.00 64.69 178 ILE A CA 1
ATOM 1407 C C . ILE A 1 178 ? 44.263 -12.460 -4.597 1.00 64.69 178 ILE A C 1
ATOM 1409 O O . ILE A 1 178 ? 44.971 -12.123 -5.540 1.00 64.69 178 ILE A O 1
ATOM 1413 N N . GLY A 1 179 ? 42.942 -12.242 -4.580 1.00 64.62 179 GLY A N 1
ATOM 1414 C CA . GLY A 1 179 ? 42.238 -11.551 -5.664 1.00 64.62 179 GLY A CA 1
ATOM 1415 C C . GLY A 1 179 ? 42.774 -10.138 -5.898 1.00 64.62 179 GLY A C 1
ATOM 1416 O O . GLY A 1 179 ? 43.110 -9.794 -7.028 1.00 64.62 179 GLY A O 1
ATOM 1417 N N . LEU A 1 180 ? 42.952 -9.363 -4.824 1.00 67.88 180 LEU A N 1
ATOM 1418 C CA . LEU A 1 180 ? 43.509 -8.010 -4.888 1.00 67.88 180 LEU A CA 1
ATOM 1419 C C . LEU A 1 180 ? 44.968 -7.992 -5.373 1.00 67.88 180 LEU A C 1
ATOM 1421 O O . LEU A 1 180 ? 45.329 -7.141 -6.184 1.00 67.88 180 LEU A O 1
ATOM 1425 N N . MET A 1 181 ? 45.792 -8.947 -4.936 1.00 68.06 181 MET A N 1
ATOM 1426 C CA . MET A 1 181 ? 47.188 -9.087 -5.370 1.00 68.06 181 MET A CA 1
ATOM 1427 C C . MET A 1 181 ? 47.297 -9.469 -6.847 1.00 68.06 181 MET A C 1
ATOM 1429 O O . MET A 1 181 ? 48.141 -8.919 -7.547 1.00 68.06 181 MET A O 1
ATOM 1433 N N . ILE A 1 182 ? 46.432 -10.360 -7.342 1.00 65.00 182 ILE A N 1
ATOM 1434 C CA . ILE A 1 182 ? 46.383 -10.714 -8.768 1.00 65.00 182 ILE A CA 1
ATOM 1435 C C . ILE A 1 182 ? 45.961 -9.497 -9.587 1.00 65.00 182 ILE A C 1
ATOM 1437 O O . ILE A 1 182 ? 46.635 -9.177 -10.562 1.00 65.00 182 ILE A O 1
ATOM 1441 N N . THR A 1 183 ? 44.919 -8.771 -9.167 1.00 62.28 183 THR A N 1
ATOM 1442 C CA . THR A 1 183 ? 44.512 -7.546 -9.871 1.00 62.28 183 THR A CA 1
ATOM 1443 C C . THR A 1 183 ? 45.616 -6.493 -9.863 1.00 62.28 183 THR A C 1
ATOM 1445 O O . THR A 1 183 ? 45.889 -5.897 -10.899 1.00 62.28 183 THR A O 1
ATOM 1448 N N . TRP A 1 184 ? 46.311 -6.310 -8.736 1.00 71.06 184 TRP A N 1
ATOM 1449 C CA . TRP A 1 184 ? 47.424 -5.367 -8.628 1.00 71.06 184 TRP A CA 1
ATOM 1450 C C . TRP A 1 184 ? 48.596 -5.756 -9.535 1.00 71.06 184 TRP A C 1
ATOM 1452 O O . TRP A 1 184 ? 49.152 -4.902 -10.221 1.00 71.06 184 TRP A O 1
ATOM 1462 N N . TRP A 1 185 ? 48.941 -7.046 -9.583 1.00 68.75 185 TRP A N 1
ATOM 1463 C CA . TRP A 1 185 ? 49.996 -7.573 -10.448 1.00 68.75 185 TRP A CA 1
ATOM 1464 C C . TRP A 1 185 ? 49.657 -7.421 -11.930 1.00 68.75 185 TRP A C 1
ATOM 1466 O O . TRP A 1 185 ? 50.533 -7.126 -12.727 1.00 68.75 185 TRP A O 1
ATOM 1476 N N . THR A 1 186 ? 48.394 -7.602 -12.319 1.00 60.62 186 THR A N 1
ATOM 1477 C CA . THR A 1 186 ? 47.972 -7.405 -13.716 1.00 60.62 186 THR A CA 1
ATOM 1478 C C . THR A 1 186 ? 47.912 -5.936 -14.139 1.00 60.62 186 THR A C 1
ATOM 1480 O O . THR A 1 186 ? 47.823 -5.659 -15.331 1.00 60.62 186 THR A O 1
ATOM 1483 N N . LEU A 1 187 ? 47.919 -5.007 -13.178 1.00 48.81 187 LEU A N 1
ATOM 1484 C CA . LEU A 1 187 ? 47.843 -3.561 -13.403 1.00 48.81 187 LEU A CA 1
ATOM 1485 C C . LEU A 1 187 ? 49.203 -2.844 -13.308 1.00 48.81 187 LEU A C 1
ATOM 1487 O O . LEU A 1 187 ? 49.280 -1.690 -13.725 1.00 48.81 187 LEU A O 1
ATOM 1491 N N . SER A 1 188 ? 50.240 -3.490 -12.758 1.00 56.56 188 SER A N 1
ATOM 1492 C CA . SER A 1 188 ? 51.631 -2.992 -12.733 1.00 56.56 188 SER A CA 1
ATOM 1493 C C . SER A 1 188 ? 52.427 -3.522 -13.919 1.00 56.56 188 SER A C 1
ATOM 1495 O O . SER A 1 188 ? 53.260 -2.750 -14.440 1.00 56.56 188 SER A O 1
#

pLDDT: mean 73.22, std 17.51, range [40.09, 97.62]

Organism: NCBI:txid45428

Foldseek 3Di:
DVCLVVLVQVVLLVCLVVVNDQCDADDPRAGNLNSLVVLLPDPAWDWDADPPPRDTDTNGSVSSVSSNVSSCVSCVVVVVPPPPPPPPPVPPPPVVVVVVVVVVVVVVVVVVVVVVVVCVVVVPPDPDDPVCVVVVVVVVVVVVVVVVVVVVVVVVCVVPDPDPVVVVVVCPDVVVVVVVVVVVVVVD

Secondary structure (DSSP, 8-state):
-HHHHTT-HHHHHHHHHTT--SS--BTTTB-HHHHHHHHHH-SS-EEEEPTTT-PEEEE-HHHHHHHHHHHHHHHHHHT---------------THHHHHHHHHHHHHHHHHHHHHHHHHHT-------GGGHHHHHHHHHHHHHHHHHHHHHHHHHHTT---HHHHHHHHTSHHHHHHHHHHHHHH-

Sequence (188 aa):
MVAIYGGLKDVVKILVISGAKIEEKQGCSISAIDLASANAASRHPRLLGDLEDWTFREVPAEVDRNILEILKEALAERGEVAELRIQEVDNEACETHHEITAQRSHFDKVRETTVKVLIWLCSPWIDLAPDFLPTVVSCILVHAIFATSLAFVFVIQIYREWNTKMALLFFTRPAVFIGLMITWWTLS